Protein AF-A0A959A8B0-F1 (afdb_monomer_lite)

pLDDT: mean 83.14, std 18.03, range [29.62, 98.25]

Foldseek 3Di:
DQDLLVLLVCLQPVVCQPVSCVSLVVVVVNVVSNVVLVVQVVVCVVVVHVSSCVSNVVSNVVSVCSVPDDPVRVCVRRVVVVVVVVVVVVCVVPDPPDPPPPDPPPLPPLVLQVVLVVCVVVVVLVSSLVSLVSVCVSPVLALVSLQSNLLSCLQVVNQPSNLVSQLSSVVSPNPPVVCCVDPPSCPSNVVDPCVVVCVVVVSHDDPDPDPDDDPPDPDDDDDDDDDCDLVNVLVVLVVCVVVVVAPPVRSVVSNVVSVVD

Radius of gyration: 34.0 Å; chains: 1; bounding box: 72×37×103 Å

Structure (mmCIF, N/CA/C/O backbone):
data_AF-A0A959A8B0-F1
#
_entry.id   AF-A0A959A8B0-F1
#
loop_
_atom_site.group_PDB
_atom_site.id
_atom_site.type_symbol
_atom_site.label_atom_id
_atom_site.label_alt_id
_atom_site.label_comp_id
_atom_site.label_asym_id
_atom_site.label_entity_id
_atom_site.label_seq_id
_atom_site.pdbx_PDB_ins_code
_atom_site.Cartn_x
_atom_site.Cartn_y
_atom_site.Cartn_z
_at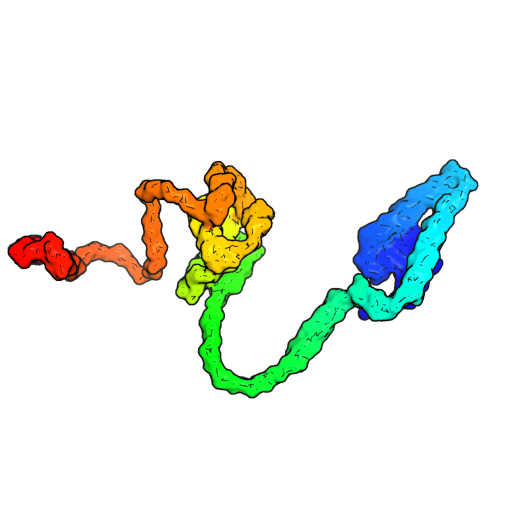om_site.occupancy
_atom_site.B_iso_or_equiv
_atom_site.auth_seq_id
_atom_site.auth_comp_id
_atom_site.auth_asym_id
_atom_site.auth_atom_id
_atom_site.pdbx_PDB_model_num
ATOM 1 N N . MET A 1 1 ? -8.875 -0.256 -25.350 1.00 83.19 1 MET A N 1
ATOM 2 C CA . MET A 1 1 ? -8.082 -1.484 -25.103 1.00 83.19 1 MET A CA 1
ATOM 3 C C . MET A 1 1 ? -6.944 -1.555 -26.104 1.00 83.19 1 MET A C 1
ATOM 5 O O . MET A 1 1 ? -7.101 -1.058 -27.215 1.00 83.19 1 MET A O 1
ATOM 9 N N . ARG A 1 2 ? -5.803 -2.127 -25.717 1.00 86.06 2 ARG A N 1
ATOM 10 C CA . ARG A 1 2 ? -4.658 -2.336 -26.616 1.00 86.06 2 ARG A CA 1
ATOM 11 C C . ARG A 1 2 ? -4.966 -3.480 -27.580 1.00 86.06 2 ARG A C 1
ATOM 13 O O . ARG A 1 2 ? -5.676 -4.402 -27.191 1.00 86.06 2 ARG A O 1
ATOM 20 N N . LYS A 1 3 ? -4.437 -3.438 -28.804 1.00 93.12 3 LYS A N 1
ATOM 21 C CA . LYS A 1 3 ? -4.645 -4.475 -29.829 1.00 93.12 3 LYS A CA 1
ATOM 22 C C . LYS A 1 3 ? -3.341 -5.211 -30.123 1.00 93.12 3 LYS A C 1
ATOM 24 O O . LYS A 1 3 ? -2.324 -4.565 -30.380 1.00 93.12 3 LYS A O 1
ATOM 29 N N . LYS A 1 4 ? -3.388 -6.547 -30.170 1.00 92.12 4 LYS A N 1
ATOM 30 C CA . LYS A 1 4 ? -2.206 -7.379 -30.449 1.00 92.12 4 LYS A CA 1
ATOM 31 C C . LYS A 1 4 ? -1.593 -7.113 -31.824 1.00 92.12 4 LYS A C 1
ATOM 33 O O . LYS A 1 4 ? -0.379 -7.023 -31.933 1.00 92.12 4 LYS A O 1
ATOM 38 N N . SER A 1 5 ? -2.420 -6.864 -32.842 1.00 92.62 5 SER A N 1
ATOM 39 C CA . SER A 1 5 ? -1.945 -6.577 -34.203 1.00 92.62 5 SER A CA 1
ATOM 40 C C . SER A 1 5 ? -1.137 -5.279 -34.279 1.00 92.62 5 SER A C 1
ATOM 42 O O . SER A 1 5 ? -0.135 -5.225 -34.980 1.00 92.62 5 SER A O 1
ATOM 44 N N . ILE A 1 6 ? -1.533 -4.251 -33.516 1.00 94.62 6 ILE A N 1
ATOM 45 C CA . ILE A 1 6 ? -0.803 -2.975 -33.444 1.00 94.62 6 ILE A CA 1
ATOM 46 C C . ILE A 1 6 ? 0.517 -3.169 -32.688 1.00 94.62 6 ILE A C 1
ATOM 48 O O . ILE A 1 6 ? 1.552 -2.669 -33.118 1.00 94.62 6 ILE A O 1
ATOM 52 N N . ALA A 1 7 ? 0.500 -3.939 -31.595 1.00 94.50 7 ALA A N 1
ATOM 53 C CA . ALA A 1 7 ? 1.713 -4.269 -30.851 1.00 94.50 7 ALA A CA 1
ATOM 54 C C . ALA A 1 7 ? 2.719 -5.065 -31.704 1.00 94.50 7 ALA A C 1
ATOM 56 O O . ALA A 1 7 ? 3.902 -4.734 -31.705 1.00 94.50 7 ALA A O 1
ATOM 57 N N . GLY A 1 8 ? 2.250 -6.072 -32.449 1.00 94.62 8 GLY A N 1
ATOM 58 C CA . GLY A 1 8 ? 3.073 -6.877 -33.358 1.00 94.62 8 GLY A CA 1
ATOM 59 C C . GLY A 1 8 ? 3.623 -6.064 -34.530 1.00 94.62 8 GLY A C 1
ATOM 60 O O . GLY A 1 8 ? 4.802 -6.175 -34.847 1.00 94.62 8 GLY A O 1
ATOM 61 N N . PHE A 1 9 ? 2.817 -5.171 -35.115 1.00 96.38 9 PHE A N 1
ATOM 62 C CA . PHE A 1 9 ? 3.284 -4.240 -36.147 1.00 96.38 9 PHE A CA 1
ATOM 63 C C . PHE A 1 9 ? 4.391 -3.315 -35.624 1.00 96.38 9 PHE A C 1
ATOM 65 O O . PHE A 1 9 ? 5.425 -3.163 -36.273 1.00 96.38 9 PHE A O 1
ATOM 72 N N . PHE A 1 10 ? 4.223 -2.744 -34.426 1.00 96.31 10 PHE A N 1
ATOM 73 C CA . PHE A 1 10 ? 5.275 -1.934 -33.812 1.00 96.31 10 PHE A CA 1
ATOM 74 C C . PHE A 1 10 ? 6.534 -2.736 -33.498 1.00 96.31 10 PHE A C 1
ATOM 76 O O . PHE A 1 10 ? 7.620 -2.196 -33.667 1.00 96.31 10 PHE A O 1
ATOM 83 N N . ALA A 1 11 ? 6.412 -4.000 -33.090 1.00 95.88 11 ALA A N 1
ATOM 84 C CA . ALA A 1 11 ? 7.567 -4.862 -32.860 1.00 95.88 11 ALA A CA 1
ATOM 85 C C . ALA A 1 11 ? 8.312 -5.163 -34.174 1.00 95.88 11 ALA A C 1
ATOM 87 O O . ALA A 1 11 ? 9.536 -5.144 -34.209 1.00 95.88 11 ALA A O 1
ATOM 88 N N . LEU A 1 12 ? 7.589 -5.352 -35.279 1.00 94.81 12 LEU A N 1
ATOM 89 C CA . LEU A 1 12 ? 8.190 -5.650 -36.580 1.00 94.81 12 LEU A CA 1
ATOM 90 C C . LEU A 1 12 ? 8.883 -4.428 -37.200 1.00 94.81 12 LEU A C 1
ATOM 92 O O . LEU A 1 12 ? 10.002 -4.540 -37.689 1.00 94.81 12 LEU A O 1
ATOM 96 N N . VAL A 1 13 ? 8.232 -3.262 -37.179 1.00 95.12 13 VAL A N 1
ATOM 97 C CA . VAL A 1 13 ? 8.711 -2.067 -37.899 1.00 95.12 13 VAL A CA 1
ATOM 98 C C . VAL A 1 13 ? 9.618 -1.193 -37.032 1.00 95.12 13 VAL A C 1
ATOM 100 O O . VAL A 1 13 ? 10.584 -0.618 -37.520 1.00 95.12 13 VAL A O 1
ATOM 103 N N . MET A 1 14 ? 9.316 -1.088 -35.737 1.00 94.25 14 MET A N 1
ATOM 104 C CA . MET A 1 14 ? 9.976 -0.171 -34.797 1.00 94.25 14 MET A CA 1
ATOM 105 C C . MET A 1 14 ? 10.509 -0.890 -33.550 1.00 94.25 14 MET A C 1
ATOM 107 O O . MET A 1 14 ? 10.881 -0.246 -32.565 1.00 94.25 14 MET A O 1
ATOM 111 N N . GLY A 1 15 ? 10.545 -2.225 -33.555 1.00 90.31 15 GLY A N 1
ATOM 112 C CA . GLY A 1 15 ? 10.889 -2.993 -32.363 1.00 90.31 15 GLY A CA 1
ATOM 113 C C . GLY A 1 15 ? 12.367 -2.943 -32.016 1.00 90.31 15 GLY A C 1
ATOM 114 O O . GLY A 1 15 ? 12.693 -3.123 -30.845 1.00 90.31 15 GLY A O 1
ATOM 115 N N . VAL A 1 16 ? 13.240 -2.579 -32.968 1.00 93.56 16 VAL A N 1
ATOM 116 C CA . VAL A 1 16 ? 14.649 -2.286 -32.664 1.00 93.56 16 VAL A CA 1
ATOM 117 C C . VAL A 1 16 ? 14.749 -1.174 -31.616 1.00 93.56 16 VAL A C 1
ATOM 119 O O . VAL A 1 16 ? 15.588 -1.239 -30.740 1.00 93.56 16 VAL A O 1
ATOM 122 N N . PHE A 1 17 ? 13.827 -0.208 -31.611 1.00 93.56 17 PHE A N 1
ATOM 123 C CA . PHE A 1 17 ? 13.784 0.861 -30.608 1.00 93.56 17 PHE A CA 1
ATOM 124 C C . PHE A 1 17 ? 12.929 0.513 -29.377 1.00 93.56 17 PHE A C 1
ATOM 126 O O . PHE A 1 17 ? 12.834 1.309 -28.444 1.00 93.56 17 PHE A O 1
ATOM 133 N N . GLY A 1 18 ? 12.272 -0.652 -29.360 1.00 92.56 18 GLY A N 1
ATOM 134 C CA . GLY A 1 18 ? 11.410 -1.089 -28.259 1.00 92.56 18 GLY A CA 1
ATOM 135 C C . GLY A 1 18 ? 10.037 -0.406 -28.188 1.00 92.56 18 GLY A C 1
ATOM 136 O O . GLY A 1 18 ? 9.398 -0.436 -27.132 1.00 92.56 18 GLY A O 1
ATOM 137 N N . LEU A 1 19 ? 9.550 0.211 -29.276 1.00 93.94 19 LEU A N 1
ATOM 138 C CA . LEU A 1 19 ? 8.282 0.967 -29.287 1.00 93.94 19 LEU A CA 1
ATOM 139 C C . LEU A 1 19 ? 7.055 0.120 -28.905 1.00 93.94 19 LEU A C 1
ATOM 141 O O . LEU A 1 19 ? 6.130 0.615 -28.252 1.00 93.94 19 LEU A O 1
ATOM 145 N N . HIS A 1 20 ? 7.050 -1.172 -29.240 1.00 94.44 20 HIS A N 1
ATOM 146 C CA . HIS A 1 20 ? 5.982 -2.103 -28.859 1.00 94.44 20 HIS A CA 1
ATOM 147 C C . HIS A 1 20 ? 5.841 -2.235 -27.341 1.00 94.44 20 HIS A C 1
ATOM 149 O O . HIS A 1 20 ? 4.723 -2.333 -26.835 1.00 94.44 20 HIS A O 1
ATOM 155 N N . HIS A 1 21 ? 6.934 -2.162 -26.579 1.00 94.50 21 HIS A N 1
ATOM 156 C CA . HIS A 1 21 ? 6.867 -2.202 -25.119 1.00 94.50 21 HIS A CA 1
ATOM 157 C C . HIS A 1 21 ? 6.231 -0.947 -24.519 1.00 94.50 21 HIS A C 1
ATOM 159 O O . HIS A 1 21 ? 5.503 -1.058 -23.529 1.00 94.50 21 HIS A O 1
ATOM 165 N N . PHE A 1 22 ? 6.427 0.225 -25.127 1.00 93.69 22 PHE A N 1
ATOM 166 C CA . PHE A 1 22 ? 5.738 1.449 -24.712 1.00 93.69 22 PHE A CA 1
ATOM 167 C C . PHE A 1 22 ? 4.238 1.378 -25.003 1.00 93.69 22 PHE A C 1
ATOM 169 O O . PHE A 1 22 ? 3.434 1.696 -24.125 1.00 93.69 22 PHE A O 1
ATOM 176 N N . TYR A 1 23 ? 3.849 0.862 -26.174 1.00 93.44 23 TYR A N 1
ATOM 177 C CA . TYR A 1 23 ? 2.440 0.618 -26.506 1.00 93.44 23 TYR A CA 1
ATOM 178 C C . TYR A 1 23 ? 1.763 -0.335 -25.501 1.00 93.44 23 TYR A C 1
ATOM 180 O O . TYR A 1 23 ? 0.638 -0.099 -25.048 1.00 93.44 23 TYR A O 1
ATOM 188 N N . LEU A 1 24 ? 2.486 -1.375 -25.075 1.00 91.81 24 LEU A N 1
ATOM 189 C CA . LEU A 1 24 ? 2.052 -2.338 -24.057 1.00 91.81 24 LEU A CA 1
ATOM 190 C C . LEU A 1 24 ? 2.144 -1.802 -22.612 1.00 91.81 24 LEU A C 1
ATO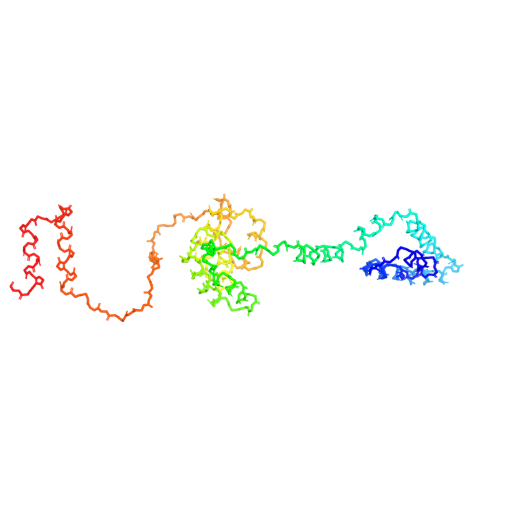M 192 O O . LEU A 1 24 ? 1.844 -2.537 -21.676 1.00 91.81 24 LEU A O 1
ATOM 196 N N . ASN A 1 25 ? 2.519 -0.529 -22.421 1.00 88.81 25 ASN A N 1
ATOM 197 C CA . ASN A 1 25 ? 2.724 0.144 -21.129 1.00 88.81 25 ASN A CA 1
ATOM 198 C C . ASN A 1 25 ? 3.794 -0.502 -20.228 1.00 88.81 25 ASN A C 1
ATOM 200 O O . ASN A 1 25 ? 3.859 -0.248 -19.026 1.00 88.81 25 ASN A O 1
ATOM 204 N N . ASN A 1 26 ? 4.702 -1.269 -20.824 1.00 89.69 26 ASN A N 1
ATOM 205 C CA . ASN A 1 26 ? 5.872 -1.839 -20.169 1.00 89.69 26 ASN A CA 1
ATOM 206 C C . ASN A 1 26 ? 7.065 -0.882 -20.291 1.00 89.69 26 ASN A C 1
ATOM 208 O O . ASN A 1 26 ? 8.090 -1.217 -20.884 1.00 89.69 26 ASN A O 1
ATOM 212 N N . ARG A 1 27 ? 6.939 0.322 -19.713 1.00 90.81 27 ARG A N 1
ATOM 213 C CA . ARG A 1 27 ? 7.917 1.421 -19.872 1.00 90.81 27 ARG A CA 1
ATOM 214 C C . ARG A 1 27 ? 9.344 1.016 -19.499 1.00 90.81 27 ARG A C 1
ATOM 216 O O . ARG A 1 27 ? 10.272 1.351 -20.220 1.00 90.81 27 ARG A O 1
ATOM 223 N N . LYS A 1 28 ? 9.515 0.232 -18.428 1.00 93.44 28 LYS A N 1
ATOM 224 C CA . LYS A 1 28 ? 10.833 -0.265 -17.990 1.00 93.44 28 LYS A CA 1
ATOM 225 C C . LYS A 1 28 ? 11.525 -1.103 -19.074 1.00 93.44 28 LYS A C 1
ATOM 227 O O . LYS A 1 28 ? 12.701 -0.896 -19.343 1.00 93.44 28 LYS A O 1
ATOM 232 N N . ARG A 1 29 ? 10.786 -2.011 -19.726 1.00 91.94 29 ARG A N 1
ATOM 233 C CA . ARG A 1 29 ? 11.321 -2.838 -20.823 1.00 91.94 29 ARG A CA 1
ATOM 234 C C . ARG A 1 29 ? 11.579 -2.015 -22.081 1.00 91.94 29 ARG A C 1
ATOM 236 O O . ARG A 1 29 ? 12.588 -2.237 -22.732 1.00 91.94 29 ARG A O 1
ATOM 243 N N . GLY A 1 30 ? 10.712 -1.048 -22.381 1.00 93.88 30 GLY A N 1
ATOM 244 C CA . GLY A 1 30 ? 10.919 -0.116 -23.493 1.00 93.88 30 GLY A CA 1
ATOM 245 C C . GLY A 1 30 ? 12.203 0.703 -23.339 1.00 93.88 30 GLY A C 1
ATOM 246 O O . GLY A 1 30 ? 13.010 0.747 -24.260 1.00 93.88 30 GLY A O 1
ATOM 247 N N . ILE A 1 31 ? 12.439 1.275 -22.152 1.00 96.25 31 ILE A N 1
ATOM 248 C CA . ILE A 1 31 ? 13.676 2.013 -21.842 1.00 96.25 31 ILE A CA 1
ATOM 249 C C . ILE A 1 31 ? 14.899 1.096 -21.951 1.00 96.25 31 ILE A C 1
ATOM 251 O O . ILE A 1 31 ? 15.902 1.496 -22.533 1.00 96.25 31 ILE A O 1
ATOM 255 N N . LEU A 1 32 ? 14.811 -0.138 -21.441 1.00 95.94 32 LEU A N 1
ATOM 256 C CA . LEU A 1 32 ? 15.902 -1.111 -21.534 1.00 95.94 32 LEU A CA 1
ATOM 257 C C . LEU A 1 32 ? 16.244 -1.460 -22.991 1.00 95.94 32 LEU A C 1
ATOM 259 O O . LEU A 1 32 ? 17.417 -1.433 -23.350 1.00 95.94 32 LEU A O 1
ATOM 263 N N . TYR A 1 33 ? 15.241 -1.737 -23.832 1.00 94.88 33 TYR A N 1
ATOM 264 C CA . TYR A 1 33 ? 15.440 -1.988 -25.267 1.00 94.88 33 TYR A CA 1
ATOM 265 C C . TYR A 1 33 ? 16.102 -0.799 -25.960 1.00 94.88 33 TYR A C 1
ATOM 267 O O . TYR A 1 33 ? 17.049 -0.975 -26.726 1.00 94.88 33 TYR A O 1
ATOM 275 N N . PHE A 1 34 ? 15.622 0.412 -25.677 1.00 96.38 34 PHE A N 1
ATOM 276 C CA . PHE A 1 34 ? 16.165 1.625 -26.270 1.00 96.38 34 PHE A CA 1
ATOM 277 C C . PHE A 1 34 ? 17.628 1.849 -25.860 1.00 96.38 34 PHE A C 1
ATOM 279 O O . PHE A 1 34 ? 18.485 2.044 -26.718 1.00 96.38 34 PHE A O 1
ATOM 286 N N . ALA A 1 35 ? 17.937 1.739 -24.565 1.00 97.19 35 ALA A N 1
ATOM 287 C CA . ALA A 1 35 ? 19.296 1.886 -24.050 1.00 97.19 35 ALA A CA 1
ATOM 288 C C . ALA A 1 35 ? 20.250 0.821 -24.616 1.00 97.19 35 ALA A C 1
ATOM 290 O O . ALA A 1 35 ? 21.356 1.153 -25.043 1.00 97.19 35 ALA A O 1
ATOM 291 N N . ALA A 1 36 ? 19.810 -0.441 -24.680 1.00 96.31 36 ALA A N 1
ATOM 292 C CA . ALA A 1 36 ? 20.580 -1.529 -25.278 1.00 96.31 36 ALA A CA 1
ATOM 293 C C . ALA A 1 36 ? 20.865 -1.272 -26.764 1.00 96.31 36 ALA A C 1
ATOM 295 O O . ALA A 1 36 ? 21.977 -1.497 -27.232 1.00 96.31 36 ALA A O 1
ATOM 296 N N . THR A 1 37 ? 19.887 -0.739 -27.493 1.00 96.31 37 THR A N 1
ATOM 297 C CA . THR A 1 37 ? 20.039 -0.416 -28.915 1.00 96.31 37 THR A CA 1
ATOM 298 C C . THR A 1 37 ? 21.027 0.716 -29.134 1.00 96.31 37 THR A C 1
ATOM 300 O O . THR A 1 37 ? 21.892 0.589 -29.993 1.00 96.31 37 THR A O 1
ATOM 303 N N . VAL A 1 38 ? 20.974 1.782 -28.329 1.00 97.19 38 VAL A N 1
ATOM 304 C CA . VAL A 1 38 ? 21.965 2.871 -28.386 1.00 97.19 38 VAL A CA 1
ATOM 305 C C . VAL A 1 38 ? 23.371 2.352 -28.074 1.00 97.19 38 VAL A C 1
ATOM 307 O O . VAL A 1 38 ? 24.312 2.653 -28.806 1.00 97.19 38 VAL A O 1
ATOM 310 N N . LEU A 1 39 ? 23.520 1.529 -27.032 1.00 97.06 39 LEU A N 1
ATOM 311 C CA . LEU A 1 39 ? 24.808 0.940 -26.661 1.00 97.06 39 LEU A CA 1
ATOM 312 C C . LEU A 1 39 ? 25.380 0.068 -27.787 1.00 97.06 39 LEU A C 1
ATOM 314 O O . LEU A 1 39 ? 26.531 0.241 -28.186 1.00 97.06 39 LEU A O 1
ATOM 318 N N . LEU A 1 40 ? 24.576 -0.855 -28.318 1.00 96.00 40 LEU A N 1
ATOM 319 C CA . LEU A 1 40 ? 25.003 -1.745 -29.396 1.00 96.00 40 LEU A CA 1
ATOM 320 C C . LEU A 1 40 ? 25.252 -0.988 -30.699 1.00 96.00 40 LEU A C 1
ATOM 322 O O . LEU A 1 40 ? 26.144 -1.375 -31.443 1.00 96.00 40 LEU A O 1
ATOM 326 N N . PHE A 1 41 ? 24.531 0.104 -30.955 1.00 96.12 41 PHE A N 1
ATOM 327 C CA . PHE A 1 41 ? 24.779 0.975 -32.099 1.00 96.12 41 PHE A CA 1
ATOM 328 C C . PHE A 1 41 ? 26.155 1.653 -32.012 1.00 96.12 41 PHE A C 1
ATOM 330 O O . PHE A 1 41 ? 26.912 1.622 -32.980 1.00 96.12 41 PHE A O 1
ATOM 337 N N . ILE A 1 42 ? 26.528 2.175 -30.837 1.00 96.56 42 ILE A N 1
ATOM 338 C CA . ILE A 1 42 ? 27.866 2.744 -30.596 1.00 96.56 42 ILE A CA 1
ATOM 339 C C . ILE A 1 42 ? 28.953 1.681 -30.807 1.00 96.56 42 ILE A C 1
ATOM 341 O O . ILE A 1 42 ? 29.959 1.936 -31.467 1.00 96.56 42 ILE A O 1
ATOM 345 N N . ILE A 1 43 ? 28.759 0.471 -30.275 1.00 96.06 43 ILE A N 1
ATOM 346 C CA . ILE A 1 43 ? 29.708 -0.638 -30.462 1.00 96.06 43 ILE A CA 1
ATOM 347 C C . ILE A 1 43 ? 29.789 -1.041 -31.940 1.00 96.06 43 ILE A C 1
ATOM 349 O O . ILE A 1 43 ? 30.884 -1.294 -32.437 1.00 96.06 43 ILE A O 1
ATOM 353 N N . SER A 1 44 ? 28.655 -1.059 -32.644 1.00 95.81 44 SER A N 1
ATOM 354 C CA . SER A 1 44 ? 28.573 -1.373 -34.070 1.00 95.81 44 SER A CA 1
ATOM 355 C C . SER A 1 44 ? 29.459 -0.464 -34.917 1.00 95.81 44 SER A C 1
ATOM 357 O O . SER A 1 44 ? 30.186 -0.964 -35.771 1.00 95.81 44 SER A O 1
ATOM 359 N N . ILE A 1 45 ? 29.429 0.846 -34.646 1.00 95.62 45 ILE A N 1
ATOM 360 C CA . ILE A 1 45 ? 30.268 1.836 -35.335 1.00 95.62 45 ILE A CA 1
ATOM 361 C C . ILE A 1 45 ? 31.744 1.621 -34.988 1.00 95.62 45 ILE A C 1
ATOM 363 O O . ILE A 1 45 ? 32.581 1.562 -35.874 1.00 95.62 45 ILE A O 1
ATOM 367 N N . ASN A 1 46 ? 32.073 1.447 -33.705 1.00 96.06 46 ASN A N 1
ATOM 368 C CA . ASN A 1 46 ? 33.467 1.299 -33.266 1.00 96.06 46 ASN A CA 1
ATOM 369 C C . ASN A 1 46 ? 34.151 0.009 -33.749 1.00 96.06 46 ASN A C 1
ATOM 371 O O . ASN A 1 46 ? 35.376 -0.093 -33.702 1.00 96.06 46 ASN A O 1
ATOM 375 N N . LYS A 1 47 ? 33.374 -1.016 -34.107 1.00 95.19 47 LYS A N 1
ATOM 376 C CA . LYS A 1 47 ? 33.873 -2.334 -34.522 1.00 95.19 47 LYS A CA 1
ATOM 377 C C . LYS A 1 47 ? 33.681 -2.606 -36.013 1.00 95.19 47 LYS A C 1
ATOM 379 O O . LYS A 1 47 ? 33.976 -3.723 -36.427 1.00 95.19 47 LYS A O 1
ATOM 384 N N . ASP A 1 48 ? 33.145 -1.646 -36.771 1.00 94.12 48 ASP A N 1
ATOM 385 C CA . ASP A 1 48 ? 32.751 -1.813 -38.177 1.00 94.12 48 ASP A CA 1
ATOM 386 C C . ASP A 1 48 ? 31.942 -3.104 -38.419 1.00 94.12 48 ASP A C 1
ATOM 388 O O . ASP A 1 48 ? 32.099 -3.805 -39.418 1.00 94.12 48 ASP A O 1
ATOM 392 N N . ALA A 1 49 ? 31.072 -3.449 -37.463 1.00 94.31 49 ALA A N 1
ATOM 393 C CA . ALA A 1 49 ? 30.314 -4.696 -37.456 1.00 94.31 49 ALA A CA 1
ATOM 394 C C . ALA A 1 49 ? 28.837 -4.428 -37.134 1.00 94.31 49 ALA A C 1
ATOM 396 O O . ALA A 1 49 ? 28.542 -3.689 -36.193 1.00 94.31 49 ALA A O 1
ATOM 397 N N . PRO A 1 50 ? 27.865 -5.048 -37.826 1.00 93.56 50 PRO A N 1
ATOM 398 C CA . PRO A 1 50 ? 26.439 -4.746 -37.665 1.00 93.56 50 PRO A CA 1
ATOM 399 C C . PRO A 1 50 ? 25.797 -5.472 -36.462 1.00 93.56 50 PRO A C 1
ATOM 401 O O . PRO A 1 50 ? 24.738 -6.084 -36.568 1.00 93.56 50 PRO A O 1
ATOM 404 N N . ILE A 1 51 ? 26.430 -5.405 -35.291 1.00 94.00 51 ILE A N 1
ATOM 405 C CA . ILE A 1 51 ? 25.995 -6.037 -34.034 1.00 94.00 51 ILE A CA 1
ATOM 406 C C . ILE A 1 51 ? 24.583 -5.587 -33.613 1.00 94.00 51 ILE A C 1
ATOM 408 O O . ILE A 1 51 ? 23.825 -6.381 -33.053 1.00 94.00 51 ILE A O 1
ATOM 412 N N . VAL A 1 52 ? 24.176 -4.353 -33.936 1.00 93.75 52 VAL A N 1
ATOM 413 C CA . VAL A 1 52 ? 22.817 -3.849 -33.653 1.00 93.75 52 VAL A CA 1
ATOM 414 C C . VAL A 1 52 ? 21.701 -4.697 -34.293 1.00 93.75 52 VAL A C 1
ATOM 416 O O . VAL A 1 52 ? 20.577 -4.707 -33.791 1.00 93.75 52 VAL A O 1
ATOM 419 N N . LEU A 1 53 ? 21.998 -5.481 -35.341 1.00 94.12 53 LEU A N 1
ATOM 420 C CA . LEU A 1 53 ? 21.034 -6.395 -35.970 1.00 94.12 53 LEU A CA 1
ATOM 421 C C . LEU A 1 53 ? 20.492 -7.460 -35.009 1.00 94.12 53 LEU A C 1
ATOM 423 O O . LEU A 1 53 ? 19.369 -7.928 -35.196 1.00 94.12 53 LEU A O 1
ATOM 427 N N . ILE A 1 54 ? 21.234 -7.796 -33.949 1.00 94.75 54 ILE A N 1
ATOM 428 C CA . ILE A 1 54 ? 20.770 -8.715 -32.902 1.00 94.75 54 ILE A CA 1
ATOM 429 C C . ILE A 1 54 ? 19.479 -8.188 -32.258 1.00 94.75 54 ILE A C 1
ATOM 431 O O . ILE A 1 54 ? 18.547 -8.960 -32.042 1.00 94.75 54 ILE A O 1
ATOM 435 N N . MET A 1 55 ? 19.365 -6.875 -32.030 1.00 95.44 55 MET A N 1
ATOM 436 C CA . MET A 1 55 ? 18.130 -6.278 -31.504 1.00 95.44 55 MET A CA 1
ATOM 437 C C . MET A 1 55 ? 16.967 -6.396 -32.489 1.00 95.44 55 MET A C 1
ATOM 439 O O . MET A 1 55 ? 15.830 -6.602 -32.070 1.00 95.44 55 MET A O 1
ATOM 443 N N . GLY A 1 56 ? 17.245 -6.322 -33.794 1.00 93.06 56 GLY A N 1
ATOM 444 C CA . GLY A 1 56 ? 16.252 -6.572 -34.837 1.00 93.06 56 GLY A CA 1
ATOM 445 C C . GLY A 1 56 ? 15.710 -8.001 -34.777 1.00 93.06 56 GLY A C 1
ATOM 446 O O . GLY A 1 56 ? 14.499 -8.192 -34.830 1.00 93.06 56 GLY A O 1
ATOM 447 N N . LEU A 1 57 ? 16.582 -8.995 -34.579 1.00 95.25 57 LEU A N 1
ATOM 448 C CA . LEU A 1 57 ? 16.179 -10.399 -34.421 1.00 95.25 57 LEU A CA 1
ATOM 449 C C . LEU A 1 57 ? 15.349 -10.634 -33.153 1.00 95.25 57 LEU A C 1
ATOM 451 O O . LEU A 1 57 ? 14.354 -11.351 -33.180 1.00 95.25 57 LEU A O 1
ATOM 455 N N . VAL A 1 58 ? 15.718 -10.009 -32.035 1.00 96.31 58 VAL A N 1
ATOM 456 C CA . VAL A 1 58 ? 14.920 -10.098 -30.803 1.00 96.31 58 VAL A CA 1
ATOM 457 C C . VAL A 1 58 ? 13.536 -9.466 -31.008 1.00 96.31 58 VAL A C 1
ATOM 459 O O . VAL A 1 58 ? 12.521 -10.033 -30.606 1.00 96.31 58 VAL A O 1
ATOM 462 N N . ALA A 1 59 ? 13.471 -8.322 -31.691 1.00 95.25 59 ALA A N 1
ATOM 463 C CA . ALA A 1 59 ? 12.220 -7.639 -31.994 1.00 95.25 59 ALA A CA 1
ATOM 464 C C . ALA A 1 59 ? 11.300 -8.435 -32.938 1.00 95.25 59 ALA A C 1
ATOM 466 O O . ALA A 1 59 ? 10.080 -8.433 -32.754 1.00 95.25 59 ALA A O 1
ATOM 467 N N . THR A 1 60 ? 11.852 -9.154 -33.921 1.00 95.50 60 THR A N 1
ATOM 468 C CA . THR A 1 60 ? 11.053 -10.026 -34.796 1.00 95.50 60 THR A CA 1
ATOM 469 C C . THR A 1 60 ? 10.519 -11.246 -34.052 1.00 95.50 60 THR A C 1
ATOM 471 O O . THR A 1 60 ? 9.373 -11.634 -34.286 1.00 95.50 60 THR A O 1
ATOM 474 N N . ILE A 1 61 ? 11.281 -11.805 -33.105 1.00 96.56 61 ILE A N 1
ATOM 475 C CA . ILE A 1 61 ? 10.793 -12.859 -32.203 1.00 96.56 61 ILE A CA 1
ATOM 476 C C . ILE A 1 61 ? 9.627 -12.332 -31.359 1.00 96.56 61 ILE A C 1
ATOM 478 O O . ILE A 1 61 ? 8.580 -12.977 -31.294 1.00 96.56 61 ILE A O 1
ATOM 482 N N . ASP A 1 62 ? 9.753 -11.139 -30.773 1.00 94.38 62 ASP A N 1
ATOM 483 C CA . ASP A 1 62 ? 8.657 -10.506 -30.031 1.00 94.38 62 ASP A CA 1
ATOM 484 C C . ASP A 1 62 ? 7.416 -10.299 -30.911 1.00 94.38 62 ASP A C 1
ATOM 486 O O . ASP A 1 62 ? 6.293 -10.562 -30.474 1.00 94.38 62 ASP A O 1
ATOM 490 N N . ALA A 1 63 ? 7.600 -9.857 -32.160 1.00 96.50 63 ALA A N 1
ATOM 491 C CA . ALA A 1 63 ? 6.509 -9.705 -33.118 1.00 96.50 63 ALA A CA 1
ATOM 492 C C . ALA A 1 63 ? 5.822 -11.049 -33.399 1.00 96.50 63 ALA A C 1
ATOM 494 O O . ALA A 1 63 ? 4.594 -11.127 -33.362 1.00 96.50 63 ALA A O 1
ATOM 495 N N . MET A 1 64 ? 6.599 -12.116 -33.613 1.00 96.56 64 MET A N 1
ATOM 496 C CA . MET A 1 64 ? 6.083 -13.468 -33.832 1.00 96.56 64 MET A CA 1
ATOM 497 C C . MET A 1 64 ? 5.292 -13.965 -32.621 1.00 96.56 64 MET A C 1
ATOM 499 O O . MET A 1 64 ? 4.180 -14.461 -32.781 1.00 96.56 64 MET A O 1
ATOM 503 N N . VAL A 1 65 ? 5.812 -13.772 -31.406 1.00 95.75 65 VAL A N 1
ATOM 504 C CA . VAL A 1 65 ? 5.098 -14.109 -30.168 1.00 95.75 65 VAL A CA 1
ATOM 505 C C . VAL A 1 65 ? 3.786 -13.329 -30.074 1.00 95.75 65 VAL A C 1
ATOM 507 O O . VAL A 1 65 ? 2.756 -13.913 -29.755 1.00 95.75 65 VAL A O 1
ATOM 510 N N . LEU A 1 66 ? 3.783 -12.031 -30.386 1.00 94.94 66 LEU A N 1
ATOM 511 C CA . LEU A 1 66 ? 2.580 -11.193 -30.324 1.00 94.94 66 LEU A CA 1
ATOM 512 C C . LEU A 1 66 ? 1.525 -11.563 -31.377 1.00 94.94 66 LEU A C 1
ATOM 514 O O . LEU A 1 66 ? 0.330 -11.493 -31.080 1.00 94.94 66 LEU A O 1
ATOM 518 N N . PHE A 1 67 ? 1.939 -11.955 -32.584 1.00 96.31 67 PHE A N 1
ATOM 519 C CA . PHE A 1 67 ? 1.018 -12.420 -33.624 1.00 96.31 67 PHE A CA 1
ATOM 520 C C . PHE A 1 67 ? 0.455 -13.810 -33.316 1.00 96.31 67 PHE A C 1
ATOM 522 O O . PHE A 1 67 ? -0.747 -14.023 -33.489 1.00 96.31 67 PHE A O 1
ATOM 529 N N . SER A 1 68 ? 1.292 -14.715 -32.806 1.00 96.19 68 SER A N 1
ATOM 530 C CA . SER A 1 68 ? 0.906 -16.085 -32.449 1.00 96.19 68 SER A CA 1
ATOM 531 C C . SER A 1 68 ? 0.119 -16.174 -31.139 1.00 96.19 68 SER A C 1
ATOM 533 O O . SER A 1 68 ? -0.569 -17.162 -30.904 1.00 96.19 68 SER A O 1
ATOM 535 N N . MET A 1 69 ? 0.181 -15.148 -30.286 1.00 93.62 69 MET A N 1
ATOM 536 C CA . MET A 1 69 ? -0.539 -15.118 -29.015 1.00 93.62 69 MET A CA 1
ATOM 537 C C . MET A 1 69 ? -2.066 -15.117 -29.232 1.00 93.62 69 MET A C 1
ATOM 539 O O . MET A 1 69 ? -2.593 -14.260 -29.965 1.00 93.62 69 MET A O 1
ATOM 543 N N . PRO A 1 70 ? -2.816 -16.012 -28.561 1.00 95.75 70 PRO A N 1
ATOM 544 C CA . PRO A 1 70 ? -4.271 -15.955 -28.521 1.00 95.75 70 PRO A CA 1
ATOM 545 C C . PRO A 1 70 ? -4.765 -14.597 -28.015 1.00 95.75 70 PRO A C 1
ATOM 547 O O . PRO A 1 70 ? -4.177 -13.978 -27.129 1.00 95.75 70 PRO A O 1
ATOM 550 N N . THR A 1 71 ? -5.865 -14.104 -28.586 1.00 90.44 71 THR A N 1
ATOM 551 C CA . THR A 1 71 ? -6.390 -12.771 -28.235 1.00 90.44 71 THR A CA 1
ATOM 552 C C . THR A 1 71 ? -6.792 -12.696 -26.762 1.00 90.44 71 THR A C 1
ATOM 554 O O . THR A 1 71 ? -6.526 -11.695 -26.102 1.00 90.44 71 THR A O 1
ATOM 557 N N . GLU A 1 72 ? -7.349 -13.781 -26.221 1.00 88.38 72 GLU A N 1
ATOM 558 C CA . GLU A 1 72 ? -7.733 -13.860 -24.813 1.00 88.38 72 GLU A CA 1
ATOM 559 C C . GLU A 1 72 ? -6.533 -13.723 -23.875 1.00 88.38 72 GLU A C 1
ATOM 561 O O . GLU A 1 72 ? -6.596 -12.942 -22.921 1.00 88.38 72 GLU A O 1
ATOM 566 N N . GLU A 1 73 ? -5.437 -14.426 -24.175 1.00 89.38 73 GLU A N 1
ATOM 567 C CA . GLU A 1 73 ? -4.180 -14.353 -23.427 1.00 89.38 73 GLU A CA 1
ATOM 568 C C . GLU A 1 73 ? -3.564 -12.956 -23.502 1.00 89.38 73 GLU A C 1
ATOM 570 O O . GLU A 1 73 ? -3.167 -12.391 -22.479 1.00 89.38 73 GLU A O 1
ATOM 575 N N . PHE A 1 74 ? -3.543 -12.352 -24.695 1.00 91.88 74 PHE A N 1
ATOM 576 C CA . PHE A 1 74 ? -3.072 -10.980 -24.874 1.00 91.88 74 PHE A CA 1
ATOM 577 C C . PHE A 1 74 ? -3.873 -10.008 -24.006 1.00 91.88 74 PHE A C 1
ATOM 579 O O . PHE A 1 74 ? -3.310 -9.183 -23.282 1.00 91.88 74 PHE A O 1
ATOM 586 N N . ASP A 1 75 ? -5.197 -10.127 -24.027 1.00 88.62 75 ASP A N 1
ATOM 587 C CA . ASP A 1 75 ? -6.063 -9.264 -23.239 1.00 88.62 75 ASP A CA 1
ATOM 588 C C . ASP A 1 75 ? -5.922 -9.517 -21.736 1.00 88.62 75 ASP A C 1
ATOM 590 O O . ASP A 1 75 ? -6.131 -8.606 -20.935 1.00 88.62 75 ASP A O 1
ATOM 594 N N . GLN A 1 76 ? -5.600 -10.740 -21.305 1.00 86.19 76 GLN A N 1
ATOM 595 C CA . GLN A 1 76 ? -5.337 -11.035 -19.892 1.00 86.19 76 GLN A CA 1
ATOM 596 C C . GLN A 1 76 ? -4.024 -10.386 -19.462 1.00 86.19 76 GLN A C 1
ATOM 598 O O . GLN A 1 76 ? -3.960 -9.740 -18.421 1.00 86.19 76 GLN A O 1
ATOM 603 N N . LYS A 1 77 ? -2.994 -10.482 -20.298 1.00 87.19 77 LYS A N 1
ATOM 604 C CA . LYS A 1 77 ? -1.661 -9.975 -19.987 1.00 87.19 77 LYS A CA 1
ATOM 605 C C . LYS A 1 77 ? -1.558 -8.451 -20.060 1.00 87.19 77 LYS A C 1
ATOM 607 O O . LYS A 1 77 ? -0.880 -7.848 -19.234 1.00 87.19 77 LYS A O 1
ATOM 612 N N . TYR A 1 78 ? -2.225 -7.819 -21.028 1.00 88.06 78 TYR A N 1
ATOM 613 C CA . TYR A 1 78 ? -2.027 -6.397 -21.347 1.00 88.06 78 TYR A CA 1
ATOM 614 C C . TYR A 1 78 ? -3.268 -5.514 -21.161 1.00 88.06 78 TYR A C 1
ATOM 616 O O . TYR A 1 78 ? -3.136 -4.286 -21.167 1.00 88.06 78 TYR A O 1
ATOM 624 N N . ASN A 1 79 ? -4.458 -6.097 -20.978 1.00 86.75 79 ASN A N 1
ATOM 625 C CA . ASN A 1 79 ? -5.723 -5.374 -20.784 1.00 86.75 79 ASN A CA 1
ATOM 626 C C . ASN A 1 79 ? -6.469 -5.783 -19.487 1.00 86.75 79 ASN A C 1
ATOM 628 O O . ASN A 1 79 ? -7.628 -5.401 -19.317 1.00 86.75 79 ASN A O 1
ATOM 632 N N . SER A 1 80 ? -5.839 -6.510 -18.551 1.00 78.62 80 SER A N 1
ATOM 633 C CA . SER A 1 80 ? -6.477 -7.000 -17.309 1.00 78.62 80 SER A CA 1
ATOM 634 C C . SER A 1 80 ? -7.098 -5.899 -16.456 1.00 78.62 80 SER A C 1
ATOM 636 O O . SER A 1 80 ? -8.265 -6.001 -16.093 1.00 78.62 80 SER A O 1
ATOM 638 N N . VAL A 1 81 ? -6.354 -4.827 -16.183 1.00 72.69 81 VAL A N 1
ATOM 639 C CA . VAL A 1 81 ? -6.816 -3.707 -15.343 1.00 72.69 81 VAL A CA 1
ATOM 640 C C . VAL A 1 81 ? -8.020 -3.000 -15.972 1.00 72.69 81 VAL A C 1
ATOM 642 O O . VAL A 1 81 ? -9.012 -2.733 -15.301 1.00 72.69 81 VAL A O 1
ATOM 645 N N . ALA A 1 82 ? -7.979 -2.765 -17.287 1.00 69.62 82 ALA A N 1
ATOM 646 C CA . ALA A 1 82 ? -9.101 -2.171 -18.013 1.00 69.62 82 ALA A CA 1
ATOM 647 C C . ALA A 1 82 ? -10.335 -3.092 -18.006 1.00 69.62 82 ALA A C 1
ATOM 649 O O . ALA A 1 82 ? -11.456 -2.609 -17.874 1.00 69.62 82 ALA A O 1
ATOM 650 N N . ARG A 1 83 ? -10.139 -4.417 -18.088 1.00 67.69 83 ARG A N 1
ATOM 651 C CA . ARG A 1 83 ? -11.230 -5.395 -17.963 1.00 67.69 83 ARG A CA 1
ATOM 652 C C . ARG A 1 83 ? -11.797 -5.481 -16.550 1.00 67.69 83 ARG A C 1
ATOM 654 O O . ARG A 1 83 ? -13.001 -5.653 -16.412 1.00 67.69 83 ARG A O 1
ATOM 661 N N . GLN A 1 84 ? -10.969 -5.368 -15.514 1.00 67.75 84 GLN A N 1
ATOM 662 C CA . GLN A 1 84 ? -11.437 -5.342 -14.125 1.00 67.75 84 GLN A CA 1
ATOM 663 C C . GLN A 1 84 ? -12.291 -4.101 -13.854 1.00 67.75 84 GLN A C 1
ATOM 665 O O . GLN A 1 84 ? -13.378 -4.241 -13.304 1.00 67.75 84 GLN A O 1
ATOM 670 N N . ALA A 1 85 ? -11.859 -2.926 -14.321 1.00 68.00 85 ALA A N 1
ATOM 671 C CA . ALA A 1 85 ? -12.637 -1.692 -14.211 1.00 68.00 85 ALA A CA 1
ATOM 672 C C . ALA A 1 85 ? -13.994 -1.803 -14.929 1.00 68.00 85 ALA A C 1
ATOM 674 O O . ALA A 1 85 ? -15.033 -1.538 -14.335 1.00 68.00 85 ALA A O 1
ATOM 675 N N . GLN A 1 86 ? -14.005 -2.301 -16.168 1.00 68.69 86 GLN A N 1
ATOM 676 C CA . GLN A 1 86 ? -15.249 -2.482 -16.922 1.00 68.69 86 GLN A CA 1
ATOM 677 C C . GLN A 1 86 ? -16.180 -3.539 -16.317 1.00 68.69 86 GLN A C 1
ATOM 679 O O . GLN A 1 86 ? -17.392 -3.349 -16.301 1.00 68.69 86 GLN A O 1
ATOM 684 N N . ARG A 1 87 ? -15.640 -4.648 -15.792 1.00 69.19 87 ARG A N 1
ATOM 685 C CA . ARG A 1 87 ? -16.442 -5.654 -15.078 1.00 69.19 87 ARG A CA 1
ATOM 686 C C . ARG A 1 87 ? -17.037 -5.092 -13.792 1.00 69.19 87 ARG A C 1
ATOM 688 O O . ARG A 1 87 ? -18.180 -5.413 -13.493 1.00 69.19 87 ARG A O 1
ATOM 695 N N . ALA A 1 88 ? -16.292 -4.267 -13.058 1.00 65.62 88 ALA A N 1
ATOM 696 C CA . ALA A 1 88 ? -16.792 -3.606 -11.857 1.00 65.62 88 ALA A CA 1
ATOM 697 C C . ALA A 1 88 ? -17.933 -2.632 -12.191 1.00 65.62 88 ALA A C 1
ATOM 699 O O . ALA A 1 88 ? -18.986 -2.697 -11.563 1.00 65.62 88 ALA A O 1
ATOM 700 N N . GLU A 1 89 ? -17.778 -1.814 -13.236 1.00 67.12 89 GLU A N 1
ATOM 701 C CA . GLU A 1 89 ? -18.838 -0.916 -13.714 1.00 67.12 89 GLU A CA 1
ATOM 702 C C . GLU A 1 89 ? -20.079 -1.681 -14.191 1.00 67.12 89 GLU A C 1
ATOM 704 O O . GLU A 1 89 ? -21.207 -1.325 -13.853 1.00 67.12 89 GLU A O 1
ATOM 709 N N . GLN A 1 90 ? -19.895 -2.760 -14.954 1.00 67.12 90 GLN A N 1
ATOM 710 C CA . GLN A 1 90 ? -21.002 -3.563 -15.470 1.00 67.12 90 GLN A CA 1
ATOM 711 C C . GLN A 1 90 ? -21.718 -4.338 -14.357 1.00 67.12 90 GLN A C 1
ATOM 713 O O . GLN A 1 90 ? -22.943 -4.439 -14.376 1.00 67.12 90 GLN A O 1
ATOM 718 N N . PHE A 1 91 ? -20.981 -4.838 -13.361 1.00 67.75 91 PHE A N 1
ATOM 719 C CA . PHE A 1 91 ? -21.557 -5.425 -12.153 1.00 67.75 91 PHE A CA 1
ATOM 720 C C . PHE A 1 91 ? -22.385 -4.387 -11.393 1.00 67.75 91 PHE A C 1
ATOM 722 O O . PHE A 1 91 ? -23.540 -4.648 -11.079 1.00 67.75 91 PHE A O 1
ATOM 729 N N . GLN A 1 92 ? -21.852 -3.180 -11.195 1.00 61.91 92 GLN A N 1
ATOM 730 C CA . GLN A 1 92 ? -22.555 -2.095 -10.514 1.00 61.91 92 GLN A CA 1
ATOM 731 C C . GLN A 1 92 ? -23.822 -1.645 -11.254 1.00 61.91 92 GLN A C 1
ATOM 733 O O . GLN A 1 92 ? -24.822 -1.315 -10.621 1.00 61.91 92 GLN A O 1
ATOM 738 N N . ARG A 1 93 ? -23.811 -1.686 -12.590 1.00 66.44 93 ARG A N 1
ATOM 739 C CA . ARG A 1 93 ? -24.969 -1.361 -13.434 1.00 66.44 93 ARG A CA 1
ATOM 740 C C . ARG A 1 93 ? -26.041 -2.454 -13.447 1.00 66.44 93 ARG A C 1
ATOM 742 O O . ARG A 1 93 ? -27.214 -2.141 -13.611 1.00 66.44 93 ARG A O 1
ATOM 749 N N . ASN A 1 94 ? -25.630 -3.710 -13.277 1.00 65.44 94 ASN A N 1
ATOM 750 C CA . ASN A 1 94 ? -26.501 -4.885 -13.298 1.00 65.44 94 ASN A CA 1
ATOM 751 C C . ASN A 1 94 ? -26.874 -5.388 -11.897 1.00 65.44 94 ASN A C 1
ATOM 753 O O . ASN A 1 94 ? -27.511 -6.437 -11.791 1.00 65.44 94 ASN A O 1
ATOM 757 N N . LEU A 1 95 ? -26.501 -4.673 -10.825 1.00 65.19 95 LEU A N 1
ATOM 758 C CA . LEU A 1 95 ? -27.064 -4.938 -9.507 1.00 65.19 95 LEU A CA 1
ATOM 759 C C . LEU A 1 95 ? -28.591 -4.803 -9.630 1.00 65.19 95 LEU A C 1
ATOM 761 O O . LEU A 1 95 ? -29.063 -3.735 -10.034 1.00 65.19 95 LEU A O 1
ATOM 765 N N . PRO A 1 96 ? -29.376 -5.846 -9.299 1.00 58.31 96 PRO A N 1
ATOM 766 C CA . PRO A 1 96 ? -30.819 -5.711 -9.218 1.00 58.31 96 PRO A CA 1
ATOM 767 C C . PRO A 1 96 ? -31.118 -4.538 -8.290 1.00 58.31 96 PRO A C 1
ATOM 769 O O . PRO A 1 96 ? -30.654 -4.529 -7.146 1.00 58.31 96 PRO A O 1
ATOM 772 N N . GLN A 1 97 ? -31.866 -3.543 -8.771 1.00 59.72 97 GLN A N 1
ATOM 773 C CA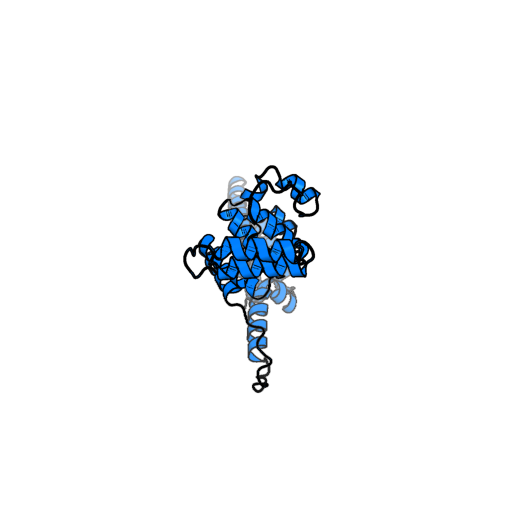 . GLN A 1 97 ? -32.469 -2.562 -7.880 1.00 59.72 97 GLN A CA 1
ATOM 774 C C . GLN A 1 97 ? -33.429 -3.348 -6.992 1.00 59.72 97 GLN A C 1
ATOM 776 O O . GLN A 1 97 ? -34.556 -3.638 -7.390 1.00 59.72 97 GLN A O 1
ATOM 781 N N . ARG A 1 98 ? -32.955 -3.783 -5.818 1.00 55.19 98 ARG A N 1
ATOM 782 C CA . ARG A 1 98 ? -33.839 -4.307 -4.783 1.00 55.19 98 ARG A CA 1
ATOM 783 C C . ARG A 1 98 ? -34.913 -3.234 -4.585 1.00 55.19 98 ARG A C 1
ATOM 785 O O . ARG A 1 98 ? -34.539 -2.088 -4.315 1.00 55.19 98 ARG A O 1
ATOM 792 N N . PRO A 1 99 ? -36.214 -3.559 -4.727 1.00 53.03 99 PRO A N 1
ATOM 793 C CA . PRO A 1 99 ? -37.256 -2.708 -4.167 1.00 53.03 99 PRO A CA 1
ATOM 794 C C . PRO A 1 99 ? -36.826 -2.409 -2.739 1.00 53.03 99 PRO A C 1
ATOM 796 O O . PRO A 1 99 ? -36.359 -3.345 -2.095 1.00 53.03 99 PRO A O 1
ATOM 799 N N . LEU A 1 100 ? -36.891 -1.146 -2.301 1.00 55.72 100 LEU A N 1
ATOM 800 C CA . LEU A 1 100 ? -36.510 -0.721 -0.951 1.00 55.72 100 LEU A CA 1
ATOM 801 C C . LEU A 1 100 ? -37.142 -1.677 0.072 1.00 55.72 100 LEU A C 1
ATOM 803 O O . LEU A 1 100 ? -38.290 -1.525 0.489 1.00 55.72 100 LEU A O 1
ATOM 807 N N . GLU A 1 101 ? -36.400 -2.717 0.418 1.00 50.34 101 GLU A N 1
ATOM 808 C CA . GLU A 1 101 ? -36.795 -3.713 1.380 1.00 50.34 101 GLU A CA 1
ATOM 809 C C . GLU A 1 101 ? -36.665 -2.962 2.687 1.00 50.34 101 GLU A C 1
ATOM 811 O O . GLU A 1 101 ? -35.558 -2.543 3.034 1.00 50.34 101 GLU A O 1
ATOM 816 N N . LYS A 1 102 ? -37.829 -2.645 3.280 1.00 54.59 102 LYS A N 1
ATOM 817 C CA . LYS A 1 102 ? -38.017 -2.033 4.603 1.00 54.59 102 LYS A CA 1
ATOM 818 C C . LYS A 1 102 ? -36.720 -2.127 5.380 1.00 54.59 102 LYS A C 1
ATOM 820 O O . LYS A 1 102 ? -36.354 -3.237 5.755 1.00 54.59 102 LYS A O 1
ATOM 825 N N . ALA A 1 103 ? -36.038 -0.989 5.514 1.00 50.00 103 ALA A N 1
ATOM 826 C CA . ALA A 1 103 ? -34.691 -0.905 6.046 1.00 50.00 103 ALA A CA 1
ATOM 827 C C . ALA A 1 103 ? -34.527 -1.887 7.211 1.00 50.00 103 ALA A C 1
ATOM 829 O O . ALA A 1 103 ? -35.002 -1.641 8.320 1.00 50.00 103 ALA A O 1
ATOM 830 N N . LEU A 1 104 ? -33.859 -3.014 6.937 1.00 52.38 104 LEU A N 1
ATOM 831 C CA . LEU A 1 104 ? -33.107 -3.709 7.967 1.00 52.38 104 LEU A CA 1
ATOM 832 C C . LEU A 1 104 ? -32.314 -2.603 8.663 1.00 52.38 104 LEU A C 1
ATOM 834 O O . LEU A 1 104 ? -31.751 -1.777 7.933 1.00 52.38 104 LEU A O 1
ATOM 838 N N . PRO A 1 105 ? -32.326 -2.511 10.005 1.00 47.78 105 PRO A N 1
ATOM 839 C CA . PRO A 1 105 ? -31.613 -1.453 10.696 1.00 47.78 105 PRO A CA 1
ATOM 840 C C . PRO A 1 105 ? -30.206 -1.430 10.121 1.00 47.78 105 PRO A C 1
ATOM 842 O O . PRO A 1 105 ? -29.474 -2.414 10.237 1.00 47.78 105 PRO A O 1
ATOM 845 N N . THR A 1 106 ? -29.881 -0.360 9.387 1.00 50.47 106 THR A N 1
ATOM 846 C CA . THR A 1 106 ? -28.545 -0.172 8.838 1.00 50.47 106 THR A CA 1
ATOM 847 C C . THR A 1 106 ? -27.625 -0.350 10.032 1.00 50.47 106 THR A C 1
ATOM 849 O O . THR A 1 106 ? -27.844 0.371 11.014 1.00 50.47 106 THR A O 1
ATOM 852 N N . PRO A 1 107 ? -26.688 -1.320 10.026 1.00 54.41 107 PRO A N 1
ATOM 853 C CA . PRO A 1 107 ? -25.741 -1.438 11.122 1.00 54.41 107 PRO A CA 1
ATOM 854 C C . PRO A 1 107 ? -25.144 -0.053 11.242 1.00 54.41 107 PRO A C 1
ATOM 856 O O . PRO A 1 107 ? -24.637 0.431 10.233 1.00 54.41 107 PRO A O 1
ATOM 859 N N . VAL A 1 108 ? -25.368 0.614 12.380 1.00 55.28 108 VAL A N 1
ATOM 860 C CA . VAL A 1 108 ? -25.067 2.033 12.587 1.00 55.28 108 VAL A CA 1
ATOM 861 C C . VAL A 1 108 ? -23.679 2.266 12.013 1.00 55.28 108 VAL A C 1
ATOM 863 O O . VAL A 1 108 ? -22.687 1.826 12.591 1.00 55.28 108 VAL A O 1
ATOM 866 N N . THR A 1 109 ? -23.609 2.813 10.796 1.00 58.19 109 THR A N 1
ATOM 867 C CA . THR A 1 109 ? -22.346 2.909 10.075 1.00 58.19 109 THR A CA 1
ATOM 868 C C . THR A 1 109 ? -21.614 4.002 10.796 1.00 58.19 109 THR A C 1
ATOM 870 O O . THR A 1 109 ? -21.920 5.169 10.578 1.00 58.19 109 THR A O 1
ATOM 873 N N . ASN A 1 110 ? -20.742 3.624 11.726 1.00 70.25 110 ASN A N 1
ATOM 874 C CA . ASN A 1 110 ? -20.016 4.569 12.542 1.00 70.25 110 ASN A CA 1
ATOM 875 C C . ASN A 1 110 ? -19.144 5.419 11.595 1.00 70.25 110 ASN A C 1
ATOM 877 O O . ASN A 1 110 ? -18.139 4.913 11.075 1.00 70.25 110 ASN A O 1
ATOM 881 N N . PRO A 1 111 ? -19.524 6.685 11.320 1.00 82.25 11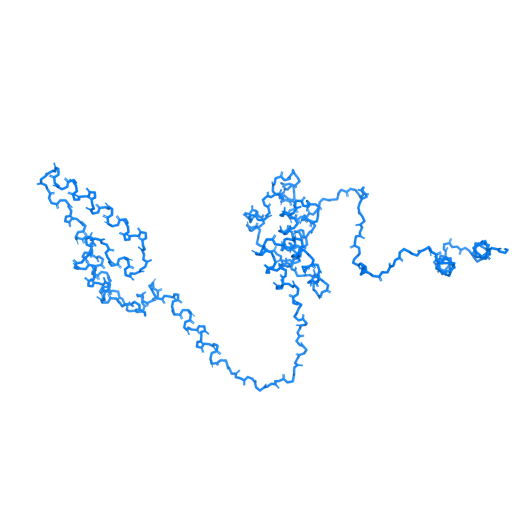1 PRO A N 1
ATOM 882 C CA . PRO A 1 111 ? -18.845 7.495 10.313 1.00 82.25 111 PRO A CA 1
ATOM 883 C C . PRO A 1 111 ? -17.421 7.843 10.760 1.00 82.25 111 PRO A C 1
ATOM 885 O O . PRO A 1 111 ? -16.573 8.184 9.936 1.00 82.25 111 PRO A O 1
ATOM 888 N N . PHE A 1 112 ? -17.132 7.700 12.057 1.00 91.25 112 PHE A N 1
ATOM 889 C CA . PHE A 1 112 ? -15.859 8.056 12.649 1.00 91.25 112 PHE A CA 1
ATOM 890 C C . PHE A 1 112 ? -14.730 7.104 12.241 1.00 91.25 112 PHE A C 1
ATOM 892 O O . PHE A 1 112 ? -13.590 7.541 12.137 1.00 91.25 112 PHE A O 1
ATOM 899 N N . LYS A 1 113 ? -15.008 5.842 11.873 1.00 93.44 113 LYS A N 1
ATOM 900 C CA . LYS A 1 113 ? -13.961 4.969 11.303 1.00 93.44 113 LYS A CA 1
ATOM 901 C C . LYS A 1 113 ? -13.439 5.518 9.975 1.00 93.44 113 LYS A C 1
ATOM 903 O O . LYS A 1 113 ? -12.230 5.602 9.772 1.00 93.44 113 LYS A O 1
ATOM 908 N N . ALA A 1 114 ? -14.344 5.874 9.064 1.00 92.94 114 ALA A N 1
ATOM 909 C CA . ALA A 1 114 ? -13.973 6.421 7.761 1.00 92.94 114 ALA A CA 1
ATOM 910 C C . ALA A 1 114 ? -13.328 7.807 7.907 1.00 92.94 114 ALA A C 1
ATOM 912 O O . ALA A 1 114 ? -12.291 8.060 7.297 1.00 92.94 114 ALA A O 1
ATOM 913 N N . SER A 1 115 ? -13.899 8.654 8.769 1.00 94.44 115 SER A N 1
ATOM 914 C CA . SER A 1 115 ? -13.357 9.976 9.098 1.00 94.44 115 SER A CA 1
ATOM 915 C C . SER A 1 115 ? -11.944 9.893 9.686 1.00 94.44 115 SER A C 1
ATOM 917 O O . SER A 1 115 ? -11.041 10.573 9.206 1.00 94.44 115 SER A O 1
ATOM 919 N N . GLY A 1 116 ? -11.697 8.977 10.628 1.00 95.81 116 GLY A N 1
ATOM 920 C CA . GLY A 1 116 ? -10.369 8.763 11.203 1.00 95.81 116 GLY A CA 1
ATOM 921 C C . GLY A 1 116 ? -9.338 8.307 10.168 1.00 95.81 116 GLY A C 1
ATOM 922 O O . GLY A 1 116 ? -8.217 8.808 10.154 1.00 95.81 116 GLY A O 1
ATOM 923 N N . VAL A 1 117 ? -9.713 7.417 9.237 1.00 95.94 117 VAL A N 1
ATOM 924 C CA . VAL A 1 117 ? -8.825 7.020 8.124 1.00 95.94 117 VAL A CA 1
ATOM 925 C C . VAL A 1 117 ? -8.517 8.204 7.208 1.00 95.94 117 VAL A C 1
ATOM 927 O O . VAL A 1 117 ? -7.395 8.310 6.716 1.00 95.94 117 VAL A O 1
ATOM 930 N N . GLN A 1 118 ? -9.495 9.074 6.956 1.00 95.50 118 GLN A N 1
ATOM 931 C CA . GLN A 1 118 ? -9.294 10.260 6.130 1.00 95.50 118 GLN A CA 1
ATOM 932 C C . GLN A 1 118 ? -8.323 11.238 6.802 1.00 95.50 118 GLN A C 1
ATOM 934 O O . GLN A 1 118 ? -7.305 11.571 6.201 1.00 95.50 118 GLN A O 1
ATOM 939 N N . LYS A 1 119 ? -8.565 11.592 8.068 1.00 96.38 119 LYS A N 1
ATOM 940 C CA . LYS A 1 119 ? -7.679 12.466 8.853 1.00 96.38 119 LYS A CA 1
ATOM 941 C C . LYS A 1 119 ? -6.261 11.913 8.968 1.00 96.38 119 LYS A C 1
ATOM 943 O O . LYS A 1 119 ? -5.295 12.646 8.794 1.00 96.38 119 LYS A O 1
ATOM 948 N N . PHE A 1 120 ? -6.123 10.597 9.142 1.00 97.06 120 PHE A N 1
ATOM 949 C CA . PHE A 1 120 ? -4.820 9.933 9.155 1.00 97.06 120 PHE A CA 1
ATOM 950 C C . PHE A 1 120 ? -4.041 10.152 7.848 1.00 97.06 120 PHE A C 1
ATOM 952 O O . PHE A 1 120 ? -2.843 10.417 7.877 1.00 97.06 120 PHE A O 1
ATOM 959 N N . LYS A 1 121 ? -4.710 10.062 6.689 1.00 95.75 121 LYS A N 1
ATOM 960 C CA . LYS A 1 121 ? -4.090 10.328 5.375 1.00 95.75 121 LYS A CA 1
ATOM 961 C C . LYS A 1 121 ? -3.761 11.804 5.164 1.00 95.75 121 LYS A C 1
ATOM 963 O O . LYS A 1 121 ? -2.857 12.115 4.395 1.00 95.75 121 LYS A O 1
ATOM 968 N N . GLU A 1 122 ? -4.504 12.685 5.822 1.00 96.38 122 GLU A N 1
ATOM 969 C CA . GLU A 1 122 ? -4.291 14.134 5.839 1.00 96.38 122 GLU A CA 1
ATOM 970 C C . GLU A 1 122 ? -3.245 14.568 6.879 1.00 96.38 122 GLU A C 1
ATOM 972 O O . GLU A 1 122 ? -3.025 15.763 7.049 1.00 96.38 122 GLU A O 1
ATOM 977 N N . TYR A 1 123 ? -2.559 13.617 7.527 1.00 95.88 123 TYR A N 1
ATOM 978 C CA . TYR A 1 123 ? -1.541 13.850 8.560 1.00 95.88 123 TYR A CA 1
ATOM 979 C C . TYR A 1 123 ? -2.086 14.472 9.864 1.00 95.88 123 TYR A C 1
ATOM 981 O O . TYR A 1 123 ? -1.310 14.806 10.758 1.00 95.88 123 TYR A O 1
ATOM 989 N N . ASP A 1 124 ? -3.411 14.571 10.019 1.00 97.12 124 ASP A N 1
ATOM 990 C CA . ASP A 1 124 ? -4.077 14.962 11.266 1.00 97.12 124 ASP A CA 1
ATOM 991 C C . ASP A 1 124 ? -4.231 13.740 12.184 1.00 97.12 124 ASP A C 1
ATOM 993 O O . ASP A 1 124 ? -5.291 13.114 12.289 1.00 97.12 124 ASP A O 1
ATOM 997 N N . TYR A 1 125 ? -3.129 13.346 12.822 1.00 96.44 125 TYR A N 1
ATOM 998 C CA . TYR A 1 125 ? -3.094 12.140 13.650 1.00 96.44 125 TYR A CA 1
ATOM 999 C C . TYR A 1 125 ? -3.888 12.284 14.951 1.00 96.44 125 TYR A C 1
ATOM 1001 O O . TYR A 1 125 ? -4.562 11.336 15.347 1.00 96.44 125 TYR A O 1
ATOM 1009 N N . GLU A 1 126 ? -3.868 13.455 15.591 1.00 96.75 126 GLU A N 1
ATOM 1010 C CA . GLU A 1 126 ? -4.660 13.722 16.802 1.00 96.75 126 GLU A CA 1
ATOM 1011 C C . GLU A 1 126 ? -6.163 13.700 16.493 1.00 96.75 126 GLU A C 1
ATOM 1013 O O . GLU A 1 126 ? -6.940 13.044 17.195 1.00 96.75 126 GLU A O 1
ATOM 1018 N N . GLY A 1 127 ? -6.589 14.326 15.390 1.00 94.12 127 GLY A N 1
ATOM 1019 C CA . GLY A 1 127 ? -7.974 14.252 14.938 1.00 94.12 127 GLY A CA 1
ATOM 1020 C C . GLY A 1 127 ? -8.384 12.839 14.521 1.00 94.12 127 GLY A C 1
ATOM 1021 O O . GLY A 1 127 ? -9.512 12.421 14.805 1.00 94.12 127 GLY A O 1
ATOM 1022 N N . ALA A 1 128 ? -7.477 12.074 13.904 1.00 97.44 128 ALA A N 1
ATOM 1023 C CA . ALA A 1 128 ? -7.701 10.665 13.593 1.00 97.44 128 ALA A CA 1
ATOM 1024 C C . ALA A 1 128 ? -7.877 9.817 14.860 1.00 97.44 128 ALA A C 1
ATOM 1026 O O . ALA A 1 128 ? -8.778 8.981 14.903 1.00 97.44 128 ALA A O 1
ATOM 1027 N N . ILE A 1 129 ? -7.069 10.045 15.904 1.00 97.31 129 ILE A N 1
ATOM 1028 C CA . ILE A 1 129 ? -7.211 9.375 17.208 1.00 97.31 129 ILE A CA 1
ATOM 1029 C C . ILE A 1 129 ? -8.598 9.648 17.790 1.00 97.31 129 ILE A C 1
ATOM 1031 O O . ILE A 1 129 ? -9.282 8.706 18.194 1.00 97.31 129 ILE A O 1
ATOM 1035 N N . GLY A 1 130 ? -9.035 10.911 17.800 1.00 93.31 130 GLY A N 1
ATOM 1036 C CA . GLY A 1 130 ? -10.355 11.290 18.307 1.00 93.31 130 GLY A CA 1
ATOM 1037 C C . GLY A 1 130 ? -11.496 10.572 17.582 1.00 93.31 130 GLY A C 1
ATOM 1038 O O . GLY A 1 130 ? -12.400 10.029 18.219 1.00 93.31 130 GLY A O 1
ATOM 1039 N N . ASP A 1 131 ? -11.430 10.502 16.254 1.00 95.00 131 ASP A N 1
ATOM 1040 C CA . ASP A 1 131 ? -12.445 9.812 15.458 1.00 95.00 131 ASP A CA 1
ATOM 1041 C C . ASP A 1 131 ? -12.377 8.288 15.626 1.00 95.00 131 ASP A C 1
ATOM 1043 O O . ASP A 1 131 ? -13.405 7.628 15.763 1.00 95.00 131 ASP A O 1
ATOM 1047 N N . PHE A 1 132 ? -11.189 7.691 15.698 1.00 96.88 132 PHE A N 1
ATOM 1048 C CA . PHE A 1 132 ? -11.089 6.257 15.954 1.00 96.88 132 PHE A CA 1
ATOM 1049 C C . PHE A 1 132 ? -11.561 5.866 17.360 1.00 96.88 132 PHE A C 1
ATOM 1051 O O . PHE A 1 132 ? -12.177 4.811 17.505 1.00 96.88 132 PHE A O 1
ATOM 1058 N N . LYS A 1 133 ? -11.357 6.702 18.388 1.00 96.00 133 LYS A N 1
ATOM 1059 C CA . LYS A 1 133 ? -11.946 6.471 19.720 1.00 96.00 133 LYS A CA 1
ATOM 1060 C C . LYS A 1 133 ? -13.475 6.432 19.647 1.00 96.00 133 LYS A C 1
ATOM 1062 O O . LYS A 1 133 ? -14.077 5.469 20.116 1.00 96.00 133 LYS A O 1
ATOM 1067 N N . LYS A 1 134 ? -14.093 7.393 18.950 1.00 92.31 134 LYS A N 1
ATOM 1068 C CA . LYS A 1 134 ? -15.543 7.384 18.679 1.00 92.31 134 LYS A CA 1
ATOM 1069 C C . LYS A 1 134 ? -15.975 6.189 17.827 1.00 92.31 134 LYS A C 1
ATOM 1071 O O . LYS A 1 134 ? -17.095 5.702 17.953 1.00 92.31 134 LYS A O 1
ATOM 1076 N N . ALA A 1 135 ? -15.101 5.687 16.953 1.00 91.56 135 ALA A N 1
ATOM 1077 C CA . ALA A 1 135 ? -15.362 4.469 16.192 1.00 91.56 135 ALA A CA 1
ATOM 1078 C C . ALA A 1 135 ? -15.511 3.240 17.107 1.00 91.56 135 ALA A C 1
ATOM 1080 O O . ALA A 1 135 ? -16.435 2.441 16.927 1.00 91.56 135 ALA A O 1
ATOM 1081 N N . LEU A 1 136 ? -14.654 3.139 18.127 1.00 90.81 136 LEU A N 1
ATOM 1082 C CA . LEU A 1 136 ? -14.691 2.061 19.118 1.00 90.81 136 LEU A CA 1
ATOM 1083 C C . LEU A 1 136 ? -15.897 2.130 20.065 1.00 90.81 136 LEU A C 1
ATOM 1085 O O . LEU A 1 136 ? -16.273 1.097 20.609 1.00 90.81 136 LEU A O 1
ATOM 1089 N N . GLU A 1 137 ? -16.543 3.288 20.233 1.00 89.56 137 GLU A N 1
ATOM 1090 C CA . GLU A 1 137 ? -17.791 3.392 21.011 1.00 89.56 137 GLU A CA 1
ATOM 1091 C C . GLU A 1 137 ? -18.932 2.569 20.395 1.00 89.56 137 GLU A C 1
ATOM 1093 O O . GLU A 1 137 ? -19.747 2.005 21.121 1.00 89.56 137 GLU A O 1
ATOM 1098 N N . ALA A 1 138 ? -18.984 2.461 19.061 1.00 86.38 138 ALA A N 1
ATOM 1099 C CA . ALA A 1 138 ? -19.981 1.616 18.396 1.00 86.38 138 ALA A CA 1
ATOM 1100 C C . ALA A 1 138 ? -19.532 0.158 18.282 1.00 86.38 138 ALA A C 1
ATOM 1102 O O . ALA A 1 138 ? -20.355 -0.750 18.381 1.00 86.38 138 ALA A O 1
ATOM 1103 N N . LYS A 1 139 ? -18.240 -0.068 18.020 1.00 87.88 139 LYS A N 1
ATOM 1104 C CA . LYS A 1 139 ? -17.678 -1.409 17.878 1.00 87.88 139 LYS A CA 1
ATOM 1105 C C . LYS A 1 139 ? -16.276 -1.469 18.473 1.00 87.88 139 LYS A C 1
ATOM 1107 O O . LYS A 1 139 ? -15.286 -1.219 17.787 1.00 87.88 139 LYS A O 1
ATOM 1112 N N . TYR A 1 140 ? -16.214 -1.819 19.754 1.00 91.00 140 TYR A N 1
ATOM 1113 C CA . TYR A 1 140 ? -14.956 -1.906 20.492 1.00 91.00 140 TYR A CA 1
ATOM 1114 C C . TYR A 1 140 ? -14.055 -3.038 19.986 1.00 91.00 140 TYR A C 1
ATOM 1116 O O . TYR A 1 140 ? -12.845 -2.910 20.001 1.00 91.00 140 TYR A O 1
ATOM 1124 N N . ASP A 1 141 ? -14.621 -4.136 19.495 1.00 90.50 141 ASP A N 1
ATOM 1125 C CA . ASP A 1 141 ? -13.885 -5.304 19.004 1.00 90.50 141 ASP A CA 1
ATOM 1126 C C . ASP A 1 141 ? -13.469 -5.188 17.524 1.00 90.50 141 ASP A C 1
ATOM 1128 O O . ASP A 1 141 ? -13.255 -6.198 16.862 1.00 90.50 141 ASP A O 1
ATOM 1132 N N . ASP A 1 142 ? -13.384 -3.978 16.954 1.00 93.38 142 ASP A N 1
ATOM 1133 C CA . ASP A 1 142 ? -12.942 -3.787 15.567 1.00 93.38 142 ASP A CA 1
ATOM 1134 C C . ASP A 1 142 ? -11.400 -3.825 15.469 1.00 93.38 142 ASP A C 1
ATOM 1136 O O . ASP A 1 142 ? -10.731 -2.839 15.815 1.00 93.38 142 ASP A O 1
ATOM 1140 N N . PRO A 1 143 ? -10.800 -4.917 14.948 1.00 93.88 143 PRO A N 1
ATOM 1141 C CA . PRO A 1 143 ? -9.346 -5.061 14.899 1.00 93.88 143 PRO A CA 1
ATOM 1142 C C . PRO A 1 143 ? -8.677 -4.003 14.016 1.00 93.88 143 PRO A C 1
ATOM 1144 O O . PRO A 1 143 ? -7.559 -3.573 14.297 1.00 93.88 143 PRO A O 1
ATOM 1147 N N . ALA A 1 144 ? -9.352 -3.540 12.958 1.00 95.44 144 ALA A N 1
ATOM 1148 C CA . ALA A 1 144 ? -8.790 -2.553 12.043 1.00 95.44 144 ALA A CA 1
ATOM 1149 C C . ALA A 1 144 ? -8.767 -1.149 12.663 1.00 95.44 144 ALA A C 1
ATOM 1151 O O . ALA A 1 144 ? -7.820 -0.400 12.435 1.00 95.44 144 ALA A O 1
ATOM 1152 N N . VAL A 1 145 ? -9.786 -0.788 13.453 1.00 96.12 145 VAL A N 1
ATOM 1153 C CA . VAL A 1 145 ? -9.799 0.492 14.184 1.00 96.12 145 VAL A CA 1
ATOM 1154 C C . VAL A 1 145 ? -8.699 0.508 15.240 1.00 96.12 145 VAL A C 1
ATOM 1156 O O . VAL A 1 145 ? -7.955 1.481 15.327 1.00 96.12 145 VAL A O 1
ATOM 1159 N N . HIS A 1 146 ? -8.535 -0.586 15.983 1.00 97.19 146 HIS A N 1
ATOM 1160 C CA . HIS A 1 146 ? -7.441 -0.732 16.938 1.00 97.19 146 HIS A CA 1
ATOM 1161 C C . HIS A 1 146 ? -6.056 -0.654 16.283 1.00 97.19 146 HIS A C 1
ATOM 1163 O O . HIS A 1 146 ? -5.195 0.079 16.766 1.00 97.19 146 HIS A O 1
ATOM 1169 N N . PHE A 1 147 ? -5.847 -1.324 15.147 1.00 97.94 147 PHE A N 1
ATOM 1170 C CA . PHE A 1 147 ? -4.586 -1.223 14.408 1.00 97.94 147 PHE A CA 1
ATOM 1171 C C . PHE A 1 147 ? -4.307 0.212 13.933 1.00 97.94 147 PHE A C 1
ATOM 1173 O O . PHE A 1 147 ? -3.184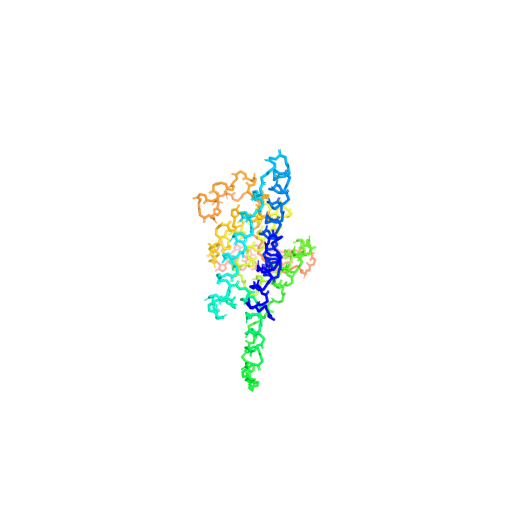 0.707 14.054 1.00 97.94 147 PHE A O 1
ATOM 1180 N N . ASN A 1 148 ? -5.328 0.907 13.425 1.00 97.75 148 ASN A N 1
ATOM 1181 C CA . ASN A 1 148 ? -5.182 2.293 12.990 1.00 97.75 148 ASN A CA 1
ATOM 1182 C C . ASN A 1 148 ? -4.893 3.236 14.169 1.00 97.75 148 ASN A C 1
ATOM 1184 O O . ASN A 1 148 ? -4.055 4.118 14.024 1.00 97.75 148 ASN A O 1
ATOM 1188 N N . LEU A 1 149 ? -5.504 3.024 15.341 1.00 97.94 149 LEU A N 1
ATOM 1189 C CA . LEU A 1 149 ? -5.157 3.760 16.563 1.00 97.94 149 LEU A CA 1
ATOM 1190 C C . LEU A 1 149 ? -3.704 3.541 16.965 1.00 97.94 149 LEU A C 1
ATOM 1192 O O . LEU A 1 149 ? -3.022 4.509 17.279 1.00 97.94 149 LEU A O 1
ATOM 1196 N N . ALA A 1 150 ? -3.214 2.300 16.919 1.00 97.44 150 ALA A N 1
ATOM 1197 C CA . ALA A 1 150 ? -1.811 2.012 17.205 1.00 97.44 150 ALA A CA 1
ATOM 1198 C C . ALA A 1 150 ? -0.869 2.753 16.243 1.00 97.44 150 ALA A C 1
ATOM 1200 O O . ALA A 1 150 ? 0.117 3.347 16.677 1.00 97.44 150 ALA A O 1
ATOM 1201 N N . CYS A 1 151 ? -1.208 2.780 14.949 1.00 98.25 151 CYS A N 1
ATOM 1202 C CA . CYS A 1 151 ? -0.485 3.566 13.952 1.00 98.25 151 CYS A CA 1
ATOM 1203 C C . CYS A 1 151 ? -0.498 5.065 14.278 1.00 98.25 151 CYS A C 1
ATOM 1205 O O . CYS A 1 151 ? 0.561 5.688 14.270 1.00 98.25 151 CYS A O 1
ATOM 1207 N N . SER A 1 152 ? -1.667 5.640 14.576 1.00 97.88 152 SER A N 1
ATOM 1208 C CA . SER A 1 152 ? -1.780 7.064 14.906 1.00 97.88 152 SER A CA 1
ATOM 1209 C C . SER A 1 152 ? -0.994 7.412 16.167 1.00 97.88 152 SER A C 1
ATOM 1211 O O . SER A 1 152 ? -0.258 8.389 16.164 1.00 97.88 152 SER A O 1
ATOM 1213 N N . TYR A 1 153 ? -1.097 6.592 17.219 1.00 97.94 153 TYR A N 1
ATOM 1214 C CA . TYR A 1 153 ? -0.371 6.798 18.472 1.00 97.94 153 TYR A CA 1
ATOM 1215 C C . TYR A 1 153 ? 1.141 6.695 18.311 1.00 97.94 153 TYR A C 1
ATOM 1217 O O . TYR A 1 153 ? 1.863 7.494 18.895 1.00 97.94 153 TYR A O 1
ATOM 1225 N N . SER A 1 154 ? 1.622 5.765 17.487 1.00 97.75 154 SER A N 1
ATOM 1226 C CA . SER A 1 154 ? 3.044 5.668 17.158 1.00 97.75 154 SER A CA 1
ATOM 1227 C C . SER A 1 154 ? 3.542 6.911 16.405 1.00 97.75 154 SER A C 1
ATOM 1229 O O . SER A 1 154 ? 4.635 7.389 16.683 1.00 97.75 154 SER A O 1
ATOM 1231 N N . LEU A 1 155 ? 2.735 7.483 15.504 1.00 96.50 155 LEU A N 1
ATOM 1232 C CA . LEU A 1 155 ? 3.091 8.705 14.766 1.00 96.50 155 LEU A CA 1
ATOM 1233 C C . LEU A 1 155 ? 3.097 9.975 15.624 1.00 96.50 155 LEU A C 1
ATOM 1235 O O . LEU A 1 155 ? 3.799 10.920 15.280 1.00 96.50 155 LEU A O 1
ATOM 1239 N N . VAL A 1 156 ? 2.346 9.996 16.728 1.00 96.56 156 VAL A N 1
ATOM 1240 C CA . VAL A 1 156 ? 2.419 11.059 17.749 1.00 96.56 156 VAL A CA 1
ATOM 1241 C C . VAL A 1 156 ? 3.320 10.679 18.930 1.00 96.56 156 VAL A C 1
ATOM 1243 O O . VAL A 1 156 ? 3.237 11.296 19.988 1.00 96.56 156 VAL A O 1
ATOM 1246 N N . GLU A 1 157 ? 4.151 9.645 18.762 1.00 96.06 157 GLU A N 1
ATOM 1247 C CA . GLU A 1 157 ? 5.161 9.194 19.728 1.00 96.06 157 GLU A CA 1
ATOM 1248 C C . GLU A 1 157 ? 4.605 8.827 21.119 1.00 96.06 157 GLU A C 1
ATOM 1250 O O . GLU A 1 157 ? 5.254 8.989 22.150 1.00 96.06 157 GLU A O 1
ATOM 1255 N N . ARG A 1 158 ? 3.377 8.295 21.170 1.00 93.00 158 ARG A N 1
ATOM 1256 C CA . ARG A 1 158 ? 2.743 7.805 22.403 1.00 93.00 158 ARG A CA 1
ATOM 1257 C C . ARG A 1 158 ? 2.852 6.285 22.499 1.00 93.00 158 ARG A C 1
ATOM 1259 O O . ARG A 1 158 ? 1.974 5.554 22.037 1.00 93.00 158 ARG A O 1
ATOM 1266 N N . THR A 1 159 ? 3.923 5.821 23.138 1.00 90.50 159 THR A N 1
ATOM 1267 C CA . THR A 1 159 ? 4.303 4.401 23.241 1.00 90.50 159 THR A CA 1
ATOM 1268 C C . THR A 1 159 ? 3.242 3.516 23.898 1.00 90.50 159 THR A C 1
ATOM 1270 O O . THR A 1 159 ? 2.793 2.537 23.299 1.00 90.50 159 THR A O 1
ATOM 1273 N N . ASP A 1 160 ? 2.798 3.861 25.109 1.00 89.62 160 ASP A N 1
ATOM 1274 C CA . ASP A 1 160 ? 1.871 3.028 25.887 1.00 89.62 160 ASP A CA 1
ATOM 1275 C C . ASP A 1 160 ? 0.518 2.795 25.181 1.00 89.62 160 ASP A C 1
ATOM 1277 O O . ASP A 1 160 ? 0.123 1.634 25.005 1.00 89.62 160 ASP A O 1
ATOM 1281 N N . PRO A 1 161 ? -0.195 3.843 24.708 1.00 92.50 161 PRO A N 1
ATOM 1282 C CA . PRO A 1 161 ? -1.436 3.659 23.957 1.00 92.50 161 PRO A CA 1
ATOM 1283 C C . PRO A 1 161 ? -1.243 2.901 22.639 1.00 92.50 161 PRO A C 1
ATOM 1285 O O . PRO A 1 161 ? -2.128 2.139 22.236 1.00 92.50 161 PRO A O 1
ATOM 1288 N N . ALA A 1 162 ? -0.095 3.076 21.973 1.00 95.56 162 ALA A N 1
ATOM 1289 C CA . ALA A 1 162 ? 0.210 2.362 20.739 1.00 95.56 162 ALA A CA 1
ATOM 1290 C C . ALA A 1 162 ? 0.305 0.848 20.980 1.00 95.56 162 ALA A C 1
ATOM 1292 O O . ALA A 1 162 ? -0.402 0.084 20.319 1.00 95.56 162 ALA A O 1
ATOM 1293 N N . PHE A 1 163 ? 1.091 0.408 21.971 1.00 93.06 163 PHE A N 1
ATOM 1294 C CA . PHE A 1 163 ? 1.180 -1.011 22.338 1.00 93.06 163 PHE A CA 1
ATOM 1295 C C . PHE A 1 163 ? -0.159 -1.578 22.816 1.00 93.06 163 PHE A C 1
ATOM 1297 O O . PHE A 1 163 ? -0.520 -2.700 22.446 1.00 93.06 163 PHE A O 1
ATOM 1304 N N . PHE A 1 164 ? -0.927 -0.808 23.594 1.00 93.06 164 PHE A N 1
ATOM 1305 C CA . PHE A 1 164 ? -2.253 -1.222 24.054 1.00 93.06 164 PHE A CA 1
ATOM 1306 C C . PHE A 1 164 ? -3.189 -1.542 22.884 1.00 93.06 164 PHE A C 1
ATOM 1308 O O . PHE A 1 164 ? -3.756 -2.636 22.814 1.00 93.06 164 PHE A O 1
ATOM 1315 N N . HIS A 1 165 ? -3.341 -0.616 21.936 1.00 95.75 165 HIS A N 1
ATOM 1316 C CA . HIS A 1 165 ? -4.241 -0.828 20.808 1.00 95.75 165 HIS A CA 1
ATOM 1317 C C . HIS A 1 165 ? -3.708 -1.849 19.806 1.00 95.75 165 HIS A C 1
ATOM 1319 O O . HIS A 1 165 ? -4.504 -2.575 19.217 1.00 95.75 165 HIS A O 1
ATOM 1325 N N . LEU A 1 166 ? -2.390 -1.987 19.666 1.00 95.50 166 LEU A N 1
ATOM 1326 C CA . LEU A 1 166 ? -1.797 -3.031 18.834 1.00 95.50 166 LEU A CA 1
ATOM 1327 C C . LEU A 1 166 ? -2.069 -4.428 19.411 1.00 95.50 166 LEU A C 1
ATOM 1329 O O . LEU A 1 166 ? -2.475 -5.327 18.677 1.00 95.50 166 LEU A O 1
ATOM 1333 N N . THR A 1 167 ? -1.966 -4.576 20.737 1.00 93.88 167 THR A N 1
ATOM 1334 C CA . THR A 1 167 ? -2.363 -5.799 21.459 1.00 93.88 167 THR A CA 1
ATOM 1335 C C . THR A 1 167 ? -3.837 -6.122 21.216 1.00 93.88 167 THR A C 1
ATOM 1337 O O . THR A 1 167 ? -4.192 -7.257 20.902 1.00 93.88 167 THR A O 1
ATOM 1340 N N . LYS A 1 168 ? -4.720 -5.119 21.332 1.00 93.00 168 LYS A N 1
ATOM 1341 C CA . LYS A 1 168 ? -6.159 -5.295 21.084 1.00 93.00 168 LYS A CA 1
ATOM 1342 C C . LYS A 1 168 ? -6.458 -5.660 19.635 1.00 93.00 168 LYS A C 1
ATOM 1344 O O . LYS A 1 168 ? -7.302 -6.518 19.407 1.00 93.00 168 LYS A O 1
ATOM 1349 N N . ALA A 1 169 ? -5.755 -5.067 18.672 1.00 95.44 169 ALA A N 1
ATOM 1350 C CA . ALA A 1 169 ? -5.911 -5.408 17.265 1.00 95.44 169 ALA A CA 1
ATOM 1351 C C . ALA A 1 169 ? -5.660 -6.904 17.040 1.00 95.44 169 ALA A C 1
ATOM 1353 O O . ALA A 1 169 ? -6.521 -7.589 16.490 1.00 95.44 169 ALA A O 1
ATOM 1354 N N . VAL A 1 170 ? -4.528 -7.422 17.529 1.00 92.25 170 VAL A N 1
ATOM 1355 C CA . VAL A 1 170 ? -4.181 -8.848 17.416 1.00 92.25 170 VAL A CA 1
ATOM 1356 C C . VAL A 1 170 ? -5.191 -9.720 18.165 1.00 92.25 170 VAL A C 1
ATOM 1358 O O . VAL A 1 170 ? -5.696 -10.689 17.603 1.00 92.25 170 VAL A O 1
ATOM 1361 N N . HIS A 1 171 ? -5.566 -9.336 19.389 1.00 90.38 171 HIS A N 1
ATOM 1362 C CA . HIS A 1 171 ? -6.567 -10.049 20.188 1.00 90.38 171 HIS A CA 1
ATOM 1363 C C . HIS A 1 171 ? -7.925 -10.182 19.477 1.00 90.38 171 HIS A C 1
ATOM 1365 O O . HIS A 1 171 ? -8.547 -11.239 19.541 1.00 90.38 171 HIS A O 1
ATOM 1371 N N . PHE A 1 172 ? -8.367 -9.143 18.764 1.00 89.81 172 PHE A N 1
ATOM 1372 C CA . PHE A 1 172 ? -9.619 -9.145 17.999 1.00 89.81 172 PHE A CA 1
ATOM 1373 C C . PHE A 1 172 ? -9.483 -9.699 16.569 1.00 89.81 172 PHE A C 1
ATOM 1375 O O . PHE A 1 172 ? -10.402 -9.563 15.761 1.00 89.81 172 PHE A O 1
ATOM 1382 N N . GLY A 1 173 ? -8.363 -10.351 16.243 1.00 89.69 173 GLY A N 1
ATOM 1383 C CA . GLY A 1 173 ? -8.198 -11.089 14.988 1.00 89.69 173 GLY A CA 1
ATOM 1384 C C . GLY A 1 173 ? -7.481 -10.330 13.874 1.00 89.69 173 GLY A C 1
ATOM 1385 O O . GLY A 1 173 ? -7.638 -10.672 12.701 1.00 89.69 173 GLY A O 1
ATOM 1386 N N . PHE A 1 174 ? -6.687 -9.308 14.194 1.00 92.19 174 PHE A N 1
ATOM 1387 C CA . PHE A 1 174 ? -5.733 -8.750 13.238 1.00 92.19 174 PHE A CA 1
ATOM 1388 C C . PHE A 1 174 ? -4.582 -9.743 13.009 1.00 92.19 174 PHE A C 1
ATOM 1390 O O . PHE A 1 174 ? -3.794 -9.999 13.915 1.00 92.19 174 PHE A O 1
ATOM 1397 N N . VAL A 1 175 ? -4.489 -10.300 11.798 1.00 90.38 175 VAL A N 1
ATOM 1398 C CA . VAL A 1 175 ? -3.543 -11.385 11.449 1.00 90.38 175 VAL A CA 1
ATOM 1399 C C . VAL A 1 175 ? -2.381 -10.945 10.552 1.00 90.38 175 VAL A C 1
ATOM 1401 O O . VAL A 1 175 ? -1.522 -11.753 10.209 1.00 90.38 175 VAL A O 1
ATOM 1404 N N . ASP A 1 176 ? -2.348 -9.678 10.140 1.00 91.44 176 ASP A N 1
ATOM 1405 C CA . ASP A 1 176 ? -1.328 -9.146 9.229 1.00 91.44 176 ASP A CA 1
ATOM 1406 C C . ASP A 1 176 ? -0.069 -8.717 10.007 1.00 91.44 176 ASP A C 1
ATOM 1408 O O . ASP A 1 176 ? 0.218 -7.532 10.182 1.00 91.44 176 ASP A O 1
ATOM 1412 N N . PHE A 1 177 ? 0.655 -9.701 10.549 1.00 91.88 177 PHE A N 1
ATOM 1413 C CA . PHE A 1 177 ? 1.856 -9.479 11.365 1.00 91.88 177 PHE A CA 1
ATOM 1414 C C . PHE A 1 177 ? 2.998 -8.824 10.578 1.00 91.88 177 PHE A C 1
ATOM 1416 O O . PHE A 1 177 ? 3.696 -7.968 11.119 1.00 91.88 177 PHE A O 1
ATOM 1423 N N . ASP A 1 178 ? 3.116 -9.134 9.282 1.00 92.00 178 ASP A N 1
ATOM 1424 C CA . ASP A 1 178 ? 4.056 -8.466 8.372 1.00 92.00 178 ASP A CA 1
ATOM 1425 C C . ASP A 1 178 ? 3.831 -6.948 8.371 1.00 92.00 178 ASP A C 1
ATOM 1427 O O . ASP A 1 178 ? 4.768 -6.153 8.475 1.00 92.00 178 ASP A O 1
ATOM 1431 N N . LYS A 1 179 ? 2.564 -6.521 8.372 1.00 92.25 179 LYS A N 1
ATOM 1432 C CA . LYS A 1 179 ? 2.222 -5.107 8.487 1.00 92.25 179 LYS A CA 1
ATOM 1433 C C . LYS A 1 179 ? 2.593 -4.516 9.849 1.00 92.25 179 LYS A C 1
ATOM 1435 O O . LYS A 1 179 ? 2.975 -3.352 9.900 1.00 92.25 179 LYS A O 1
ATOM 1440 N N . ILE A 1 180 ? 2.550 -5.266 10.948 1.00 91.94 180 ILE A N 1
ATOM 1441 C CA . ILE A 1 180 ? 3.028 -4.763 12.250 1.00 91.94 180 ILE A CA 1
ATOM 1442 C C . ILE A 1 180 ? 4.542 -4.486 12.205 1.00 91.94 180 ILE A C 1
ATOM 1444 O O . ILE A 1 180 ? 5.012 -3.451 12.688 1.00 91.94 180 ILE A O 1
ATOM 1448 N N . GLU A 1 181 ? 5.303 -5.374 11.572 1.00 89.69 181 GLU A N 1
ATOM 1449 C CA . GLU A 1 181 ? 6.763 -5.289 11.488 1.00 89.69 181 GLU A CA 1
ATOM 1450 C C . GLU A 1 181 ? 7.255 -4.252 10.473 1.00 89.69 181 GLU A C 1
ATOM 1452 O O . GLU A 1 181 ? 8.275 -3.608 10.707 1.00 89.69 181 GLU A O 1
ATOM 1457 N N . ASN A 1 182 ? 6.514 -4.021 9.387 1.00 92.50 182 ASN A N 1
ATOM 1458 C CA . ASN A 1 182 ? 7.005 -3.223 8.261 1.00 92.50 182 ASN A CA 1
ATOM 1459 C C . ASN A 1 182 ? 6.259 -1.899 8.036 1.00 92.50 182 ASN A C 1
ATOM 1461 O O . ASN A 1 182 ? 6.770 -1.010 7.351 1.00 92.50 182 ASN A O 1
ATOM 1465 N N . HIS A 1 183 ? 5.066 -1.698 8.611 1.00 95.31 183 HIS A N 1
ATOM 1466 C CA . HIS A 1 183 ? 4.284 -0.489 8.335 1.00 95.31 183 HIS A CA 1
ATOM 1467 C C . HIS A 1 183 ? 4.975 0.773 8.860 1.00 95.31 183 HIS A C 1
ATOM 1469 O O . HIS A 1 183 ? 5.355 0.843 10.031 1.00 95.31 183 HIS A O 1
ATOM 1475 N N . GLN A 1 184 ? 5.104 1.795 8.010 1.00 94.94 184 GLN A N 1
ATOM 1476 C CA . GLN A 1 184 ? 5.881 3.007 8.306 1.00 94.94 184 GLN A CA 1
ATOM 1477 C C . GLN A 1 184 ? 5.382 3.758 9.546 1.00 94.94 184 GLN A C 1
ATOM 1479 O O . GLN A 1 184 ? 6.192 4.215 10.342 1.00 94.94 184 GLN A O 1
ATOM 1484 N N . ALA A 1 185 ? 4.065 3.810 9.765 1.00 96.25 185 ALA A N 1
ATOM 1485 C CA . ALA A 1 185 ? 3.485 4.478 10.935 1.00 96.25 185 ALA A CA 1
ATOM 1486 C C . ALA A 1 185 ? 3.936 3.886 12.281 1.00 96.25 185 ALA A C 1
ATOM 1488 O O . ALA A 1 185 ? 3.935 4.582 13.288 1.00 96.25 185 ALA A O 1
ATOM 1489 N N . LEU A 1 186 ? 4.345 2.614 12.295 1.00 96.75 186 LEU A N 1
ATOM 1490 C CA . LEU A 1 186 ? 4.819 1.912 13.489 1.00 96.75 186 LEU A CA 1
ATOM 1491 C C . LEU A 1 186 ? 6.349 1.976 13.649 1.00 96.75 186 LEU A C 1
ATOM 1493 O O . LEU A 1 186 ? 6.900 1.293 14.506 1.00 96.75 186 LEU A O 1
ATOM 1497 N N . ALA A 1 187 ? 7.051 2.778 12.837 1.00 95.00 187 ALA A N 1
ATOM 1498 C CA . ALA A 1 187 ? 8.509 2.882 12.901 1.00 95.00 187 ALA A CA 1
ATOM 1499 C C . ALA A 1 187 ? 9.001 3.336 14.281 1.00 95.00 187 ALA A C 1
ATOM 1501 O O . ALA A 1 187 ? 9.908 2.709 14.816 1.00 95.00 187 ALA A O 1
ATOM 1502 N N . TYR A 1 188 ? 8.359 4.347 14.877 1.00 95.19 188 TYR A N 1
ATOM 1503 C CA . TYR A 1 188 ? 8.662 4.802 16.238 1.00 95.19 188 TYR A CA 1
ATOM 1504 C C . TYR A 1 188 ? 8.466 3.692 17.279 1.00 95.19 188 TYR A C 1
ATOM 1506 O O . TYR A 1 188 ? 9.303 3.499 18.157 1.00 95.19 188 TYR A O 1
ATOM 1514 N N . LEU A 1 189 ? 7.389 2.909 17.164 1.00 93.56 189 LEU A N 1
ATOM 1515 C CA . LEU A 1 189 ? 7.137 1.810 18.095 1.00 93.56 189 LEU A CA 1
ATOM 1516 C C . LEU A 1 189 ? 8.231 0.734 18.025 1.00 93.56 189 LEU A C 1
ATOM 1518 O O . LEU A 1 189 ? 8.598 0.164 19.046 1.00 93.56 189 LEU A O 1
ATOM 1522 N N . ARG A 1 190 ? 8.800 0.499 16.837 1.00 94.56 190 ARG A N 1
ATOM 1523 C CA . ARG A 1 190 ? 9.894 -0.463 16.621 1.00 94.56 190 ARG A CA 1
ATOM 1524 C C . ARG A 1 190 ? 11.249 -0.013 17.154 1.00 94.56 190 ARG A C 1
ATOM 1526 O O . ARG A 1 190 ? 12.132 -0.852 17.296 1.00 94.56 190 ARG A O 1
ATOM 1533 N N . THR A 1 191 ? 11.431 1.275 17.445 1.00 93.75 191 THR A N 1
ATOM 1534 C CA . THR A 1 191 ? 12.656 1.759 18.099 1.00 93.75 191 THR A CA 1
ATOM 1535 C C . THR A 1 191 ? 12.604 1.618 19.617 1.00 93.75 191 THR A C 1
ATOM 1537 O O . THR A 1 191 ? 13.626 1.820 20.269 1.00 93.75 191 THR A O 1
ATOM 1540 N N . GLN A 1 192 ? 11.440 1.290 20.189 1.00 94.06 192 GLN A N 1
ATOM 1541 C CA . GLN A 1 192 ? 11.286 1.121 21.632 1.00 94.06 192 GLN A CA 1
ATOM 1542 C C . GLN A 1 192 ? 11.914 -0.208 22.086 1.00 94.06 192 GLN A C 1
ATOM 1544 O O . GLN A 1 192 ? 11.746 -1.225 21.401 1.00 94.06 192 GLN A O 1
ATOM 1549 N N . PRO A 1 193 ? 12.624 -0.240 23.228 1.00 90.69 193 PRO A N 1
ATOM 1550 C CA . PRO A 1 193 ? 13.303 -1.448 23.702 1.00 90.69 193 PRO A CA 1
ATOM 1551 C C . PRO A 1 193 ? 12.335 -2.611 23.977 1.00 90.69 193 PRO A C 1
ATOM 1553 O O . PRO A 1 193 ? 12.693 -3.773 23.784 1.00 90.69 193 PRO A O 1
ATOM 1556 N N . GLU A 1 194 ? 11.093 -2.314 24.353 1.00 88.38 194 GLU A N 1
ATOM 1557 C CA . GLU A 1 194 ? 10.050 -3.294 24.661 1.00 88.38 194 GLU A CA 1
ATOM 1558 C C . GLU A 1 194 ? 9.499 -3.992 23.408 1.00 88.38 194 GLU A C 1
ATOM 1560 O O . GLU A 1 194 ? 8.867 -5.045 23.515 1.00 88.38 194 GLU A O 1
ATOM 1565 N N . PHE A 1 195 ? 9.733 -3.448 22.205 1.00 90.62 195 PHE A N 1
ATOM 1566 C CA . PHE A 1 195 ? 9.133 -3.969 20.973 1.00 90.62 195 PHE A CA 1
ATOM 1567 C C . PHE A 1 195 ? 9.581 -5.400 20.655 1.00 90.62 195 PHE A C 1
ATOM 1569 O O . PHE A 1 195 ? 8.771 -6.233 20.249 1.00 90.62 195 PHE A O 1
ATOM 1576 N N . LEU A 1 196 ? 10.862 -5.714 20.864 1.00 88.06 196 LEU A N 1
ATOM 1577 C CA . LEU A 1 196 ? 11.396 -7.057 20.607 1.00 88.06 196 LEU A CA 1
ATOM 1578 C C . LEU A 1 196 ? 10.731 -8.106 21.500 1.00 88.06 196 LEU A C 1
ATOM 1580 O O . LEU A 1 196 ? 10.383 -9.198 21.046 1.00 88.06 196 LEU A O 1
ATOM 1584 N N . GLU A 1 197 ? 10.537 -7.766 22.771 1.00 85.94 197 GLU A N 1
ATOM 1585 C CA . GLU A 1 197 ? 9.870 -8.645 23.721 1.00 85.94 197 GLU A CA 1
ATOM 1586 C C . GLU A 1 197 ? 8.382 -8.771 23.377 1.00 85.94 197 GLU A C 1
ATOM 1588 O O . GLU A 1 197 ? 7.839 -9.875 23.371 1.00 85.94 197 GLU A O 1
ATOM 1593 N N . PHE A 1 198 ? 7.744 -7.662 22.997 1.00 86.62 198 PHE A N 1
ATOM 1594 C CA . PHE A 1 198 ? 6.350 -7.622 22.565 1.00 86.62 198 PHE A CA 1
ATOM 1595 C C . PHE A 1 198 ? 6.081 -8.572 21.389 1.00 86.62 198 PHE A C 1
ATOM 1597 O O . PHE A 1 198 ? 5.122 -9.344 21.434 1.00 86.62 198 PHE A O 1
ATOM 1604 N N . VAL A 1 199 ? 6.957 -8.594 20.379 1.00 88.44 199 VAL A N 1
ATOM 1605 C CA . VAL A 1 199 ? 6.879 -9.554 19.261 1.00 88.44 199 VAL A CA 1
ATOM 1606 C C . VAL A 1 199 ? 7.086 -10.988 19.754 1.00 88.44 199 VAL A C 1
ATOM 1608 O O . VAL A 1 199 ? 6.297 -11.874 19.424 1.00 88.44 199 VAL A O 1
ATOM 1611 N N . LYS A 1 200 ? 8.105 -11.226 20.593 1.00 85.81 200 LYS A N 1
ATOM 1612 C CA . LYS A 1 200 ? 8.412 -12.558 21.142 1.00 85.81 200 LYS A CA 1
ATOM 1613 C C . LYS A 1 200 ? 7.242 -13.154 21.932 1.00 85.81 200 LYS A C 1
ATOM 1615 O O . LYS A 1 200 ? 7.050 -14.367 21.902 1.00 85.81 200 LYS A O 1
ATOM 1620 N N . ASN A 1 201 ? 6.453 -12.314 22.600 1.00 85.06 201 ASN A N 1
ATOM 1621 C CA . ASN A 1 201 ? 5.275 -12.717 23.369 1.00 85.06 201 ASN A CA 1
ATOM 1622 C C . ASN A 1 201 ? 3.978 -12.769 22.540 1.00 85.06 201 ASN A C 1
ATOM 1624 O O . ASN A 1 201 ? 2.882 -12.813 23.100 1.00 85.06 201 ASN A O 1
ATOM 1628 N N . GLY A 1 202 ? 4.074 -12.744 21.207 1.00 84.50 202 GLY A N 1
ATOM 1629 C CA . GLY A 1 202 ? 2.911 -12.823 20.324 1.00 84.50 202 GLY A CA 1
ATOM 1630 C C . GLY A 1 202 ? 2.019 -11.584 20.391 1.00 84.50 202 GLY A C 1
ATOM 1631 O O . GLY A 1 202 ? 0.798 -11.708 20.317 1.00 84.50 202 GLY A O 1
ATOM 1632 N N . TYR A 1 203 ? 2.622 -10.399 20.534 1.00 87.56 203 TYR A N 1
ATOM 1633 C CA . TYR A 1 203 ? 1.944 -9.100 20.592 1.00 87.56 203 TYR A CA 1
ATOM 1634 C C . TYR A 1 203 ? 1.006 -8.951 21.801 1.00 87.56 203 TYR A C 1
ATOM 1636 O O . TYR A 1 203 ? -0.035 -8.297 21.725 1.00 87.56 203 TYR A O 1
ATOM 1644 N N . GLN A 1 204 ? 1.379 -9.557 22.930 1.00 77.31 204 GLN A N 1
ATOM 1645 C CA . GLN A 1 204 ? 0.704 -9.401 24.219 1.00 77.31 204 GLN A CA 1
ATOM 1646 C C . GLN A 1 204 ? 1.473 -8.416 25.108 1.00 77.31 204 GLN A C 1
ATOM 1648 O O . GLN A 1 204 ? 2.704 -8.421 25.132 1.00 77.31 204 GLN A O 1
ATOM 1653 N N . ARG A 1 205 ? 0.758 -7.563 25.854 1.00 67.06 205 ARG A N 1
ATOM 1654 C CA . ARG A 1 205 ? 1.390 -6.612 26.783 1.00 67.06 205 ARG A CA 1
ATOM 1655 C C . ARG A 1 205 ? 2.001 -7.350 27.980 1.00 67.06 205 ARG A C 1
ATOM 1657 O O . ARG A 1 205 ? 1.376 -8.247 28.543 1.00 67.06 205 ARG A O 1
ATOM 1664 N N . PHE A 1 206 ? 3.177 -6.903 28.415 1.00 53.66 206 PHE A N 1
ATOM 1665 C CA . PHE A 1 206 ? 3.769 -7.291 29.694 1.00 53.66 206 PHE A CA 1
ATOM 1666 C C . PHE A 1 206 ? 2.950 -6.745 30.862 1.00 53.66 206 PHE A C 1
ATOM 1668 O O . PHE A 1 206 ? 2.514 -5.593 30.848 1.00 53.66 206 PHE A O 1
ATOM 1675 N N . GLY A 1 207 ? 2.776 -7.567 31.895 1.00 47.44 207 GLY A N 1
ATOM 1676 C CA . GLY A 1 207 ? 2.371 -7.094 33.210 1.00 47.44 207 GLY A CA 1
ATOM 1677 C C . GLY A 1 207 ? 3.518 -6.319 33.845 1.00 47.44 207 GLY A C 1
ATOM 1678 O O . GLY A 1 207 ? 4.289 -6.880 34.616 1.00 47.44 207 GLY A O 1
ATOM 1679 N N . THR A 1 208 ? 3.640 -5.033 33.534 1.00 37.84 208 THR A N 1
ATOM 1680 C CA . THR A 1 208 ? 4.254 -4.102 34.477 1.00 37.84 208 THR A CA 1
ATOM 1681 C C . THR A 1 208 ? 3.254 -3.877 35.618 1.00 37.84 208 THR A C 1
ATOM 1683 O O . THR A 1 208 ? 2.063 -3.683 35.353 1.00 37.84 208 THR A O 1
ATOM 1686 N N . PRO A 1 209 ? 3.675 -3.948 36.899 1.00 31.58 209 PRO A N 1
ATOM 1687 C CA . PRO A 1 209 ? 2.820 -3.544 38.007 1.00 31.58 209 PRO A CA 1
ATOM 1688 C C . PRO A 1 209 ? 2.328 -2.114 37.754 1.00 31.58 209 PRO A C 1
ATOM 1690 O O . PRO A 1 209 ? 3.108 -1.294 37.261 1.00 31.58 209 PRO A O 1
ATOM 1693 N N . PRO A 1 210 ? 1.061 -1.799 38.067 1.00 38.62 210 PRO A N 1
ATOM 1694 C CA . PRO A 1 210 ? 0.489 -0.492 37.793 1.00 38.62 210 PRO A CA 1
ATOM 1695 C C . PRO A 1 210 ? 1.124 0.561 38.703 1.00 38.62 210 PRO A C 1
ATOM 1697 O O . PRO A 1 210 ? 0.602 0.885 39.766 1.00 38.62 210 PRO A O 1
ATOM 1700 N N . THR A 1 211 ? 2.236 1.145 38.271 1.00 36.47 211 THR A N 1
ATOM 1701 C CA . THR A 1 211 ? 2.673 2.439 38.784 1.00 36.47 211 THR A CA 1
ATOM 1702 C C . THR A 1 211 ? 1.986 3.506 37.940 1.00 36.47 211 THR A C 1
ATOM 1704 O O . THR A 1 211 ? 2.500 3.952 36.923 1.00 36.47 211 THR A O 1
ATOM 1707 N N . ALA A 1 212 ? 0.773 3.846 38.374 1.00 46.59 212 ALA A N 1
ATOM 1708 C CA . ALA A 1 212 ? 0.078 5.101 38.105 1.00 46.59 212 ALA A CA 1
ATOM 1709 C C . ALA A 1 212 ? -0.028 5.565 36.637 1.00 46.59 212 ALA A C 1
ATOM 1711 O O . ALA A 1 212 ? 0.526 6.598 36.290 1.00 46.59 212 ALA A O 1
ATOM 1712 N N . VAL A 1 213 ? -0.876 4.914 35.833 1.00 35.72 213 VAL A N 1
ATOM 1713 C CA . VAL A 1 213 ? -1.818 5.636 34.956 1.00 35.72 213 VAL A CA 1
ATOM 1714 C C . VAL A 1 213 ? -3.132 4.864 34.943 1.00 35.72 213 VAL A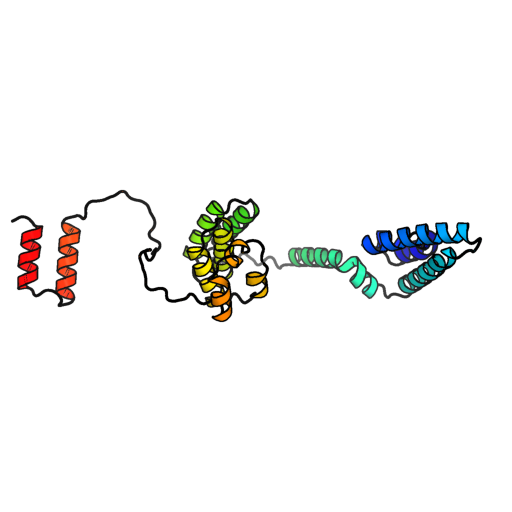 C 1
ATOM 1716 O O . VAL A 1 213 ? -3.168 3.638 34.869 1.00 35.72 213 VAL A O 1
ATOM 1719 N N . GLN A 1 214 ? -4.194 5.632 35.119 1.00 33.09 214 GLN A N 1
ATOM 1720 C CA . GLN A 1 214 ? -5.570 5.234 35.333 1.00 33.09 214 GLN A CA 1
ATOM 1721 C C . GLN A 1 214 ? -6.088 4.328 34.211 1.00 33.09 214 GLN A C 1
ATOM 1723 O O . GLN A 1 214 ? -5.806 4.535 33.032 1.00 33.09 214 GLN A O 1
ATOM 1728 N N . GLU A 1 215 ? -6.915 3.356 34.588 1.00 35.91 215 GLU A N 1
ATOM 1729 C CA . GLU A 1 215 ? -7.914 2.801 33.685 1.00 35.91 215 GLU A CA 1
ATOM 1730 C C . GLU A 1 215 ? -8.802 3.961 33.208 1.00 35.91 215 GLU A C 1
ATOM 1732 O O . GLU A 1 215 ? -9.741 4.363 33.897 1.00 35.91 215 GLU A O 1
ATOM 1737 N N . GLU A 1 216 ? -8.502 4.521 32.033 1.00 37.41 216 GLU A N 1
ATOM 1738 C CA . GLU A 1 216 ? -9.443 5.344 31.276 1.00 37.41 216 GLU A CA 1
ATOM 1739 C C . GLU A 1 216 ? -10.620 4.447 30.866 1.00 37.41 216 GLU A C 1
ATOM 1741 O O . GLU A 1 216 ? -10.705 3.913 29.758 1.00 37.41 216 GLU A O 1
ATOM 1746 N N . LYS A 1 217 ? -11.565 4.270 31.793 1.00 33.91 217 LYS A N 1
ATOM 1747 C CA . LYS A 1 217 ? -12.966 4.115 31.423 1.00 33.91 217 LYS A CA 1
ATOM 1748 C C . LYS A 1 217 ? -13.319 5.323 30.564 1.00 33.91 217 LYS A C 1
ATOM 1750 O O . LYS A 1 217 ? -13.140 6.455 31.005 1.00 33.91 217 LYS A O 1
ATOM 1755 N N . LEU A 1 218 ? -13.843 5.065 29.366 1.00 39.06 218 LEU A N 1
ATOM 1756 C CA . LEU A 1 218 ? -14.598 6.048 28.602 1.00 39.06 218 LEU A CA 1
ATOM 1757 C C . LEU A 1 218 ? -15.655 6.667 29.526 1.00 39.06 218 LEU A C 1
ATOM 1759 O O . LEU A 1 218 ? -16.687 6.055 29.800 1.00 39.06 218 LEU A O 1
ATOM 1763 N N . VAL A 1 219 ? -15.384 7.870 30.014 1.00 32.91 219 VAL A N 1
ATOM 1764 C CA . VAL A 1 219 ? -16.385 8.755 30.586 1.00 32.91 219 VAL A CA 1
ATOM 1765 C C . VAL A 1 219 ? -16.408 9.964 29.678 1.00 32.91 219 VAL A C 1
ATOM 1767 O O . VAL A 1 219 ? -15.409 10.655 29.505 1.00 32.91 219 VAL A O 1
ATOM 1770 N N . MET A 1 220 ? -17.561 10.143 29.044 1.00 33.69 220 MET A N 1
ATOM 1771 C CA . MET A 1 220 ? -17.914 11.339 28.305 1.00 33.69 220 MET A CA 1
ATOM 1772 C C . MET A 1 220 ? -17.676 12.547 29.207 1.00 33.69 220 MET A C 1
ATOM 1774 O O . MET A 1 220 ? -18.325 12.702 30.242 1.00 33.69 220 MET A O 1
ATOM 1778 N N . GLU A 1 221 ? -16.724 13.381 28.819 1.00 32.09 221 GLU A N 1
ATOM 1779 C CA . GLU A 1 221 ? -16.475 14.652 29.469 1.00 32.09 221 GLU A CA 1
ATOM 1780 C C . GLU A 1 221 ? -17.504 15.658 28.948 1.00 32.09 221 GLU A C 1
ATOM 1782 O O . GLU A 1 221 ? -17.386 16.182 27.843 1.00 32.09 221 GLU A O 1
ATOM 1787 N N . ASP A 1 222 ? -18.547 15.885 29.745 1.00 33.78 222 ASP A N 1
ATOM 1788 C CA . ASP A 1 222 ? -19.169 17.202 29.860 1.00 33.78 222 ASP A CA 1
ATOM 1789 C C . ASP A 1 222 ? -19.827 17.345 31.242 1.00 33.78 222 ASP A C 1
ATOM 1791 O O . ASP A 1 222 ? -20.978 16.943 31.439 1.00 33.78 222 ASP A O 1
ATOM 1795 N N . LYS A 1 223 ? -19.066 17.859 32.225 1.00 29.62 223 LYS A N 1
ATOM 1796 C CA . LYS A 1 223 ? -19.500 18.864 33.223 1.00 29.62 223 LYS A CA 1
ATOM 1797 C C . LYS A 1 223 ? -18.440 19.126 34.308 1.00 29.62 223 LYS A C 1
ATOM 1799 O O . LYS A 1 223 ? -17.640 18.248 34.613 1.00 29.62 223 LYS A O 1
ATOM 1804 N N . PRO A 1 224 ? -18.428 20.346 34.880 1.00 36.16 224 PRO A N 1
ATOM 1805 C CA . PRO A 1 224 ? -17.300 20.895 35.624 1.00 36.16 224 PRO A CA 1
ATOM 1806 C C . PRO A 1 224 ? -17.156 20.271 37.014 1.00 36.16 224 PRO A C 1
ATOM 1808 O O . PRO A 1 224 ? -18.139 19.802 37.590 1.00 36.16 224 PRO A O 1
ATOM 1811 N N . GLN A 1 225 ? -15.926 20.331 37.536 1.00 42.50 225 GLN A N 1
ATOM 1812 C CA . GLN A 1 225 ? -15.526 20.031 38.916 1.00 42.50 225 GLN A CA 1
ATOM 1813 C C . GLN A 1 225 ? -16.664 20.306 39.916 1.00 42.50 225 GLN A C 1
ATOM 1815 O O . GLN A 1 225 ? -17.040 21.458 40.137 1.00 42.50 225 GLN A O 1
ATOM 1820 N N . ARG A 1 226 ? -17.228 19.247 40.509 1.00 39.06 226 ARG A N 1
ATOM 1821 C CA . ARG A 1 226 ? -18.153 19.343 41.643 1.00 39.06 226 ARG A CA 1
ATOM 1822 C C . ARG A 1 226 ? -17.521 18.676 42.849 1.00 39.06 226 ARG A C 1
ATOM 1824 O O . ARG A 1 226 ? -17.144 17.511 42.792 1.00 39.06 226 ARG A O 1
ATOM 1831 N N . GLU A 1 227 ? -17.427 19.445 43.921 1.00 47.59 227 GLU A N 1
ATOM 1832 C CA . GLU A 1 227 ? -17.248 18.969 45.286 1.00 47.59 227 GLU A CA 1
ATOM 1833 C C . GLU A 1 227 ? -18.239 17.817 45.546 1.00 47.59 227 GLU A C 1
ATOM 1835 O O . GLU A 1 227 ? -19.433 17.954 45.256 1.00 47.59 227 GLU A O 1
ATOM 1840 N N . GLU A 1 228 ? -17.747 16.667 46.023 1.00 53.94 228 GLU A N 1
ATOM 1841 C CA . GLU A 1 228 ? -18.583 15.497 46.334 1.00 53.94 228 GLU A CA 1
ATOM 1842 C C . GLU A 1 228 ? -19.752 15.930 47.226 1.00 53.94 228 GLU A C 1
ATOM 1844 O O . GLU A 1 228 ? -19.569 16.455 48.327 1.00 53.94 228 GLU A O 1
ATOM 1849 N N . THR A 1 229 ? -20.978 15.756 46.734 1.00 69.94 229 THR A N 1
ATOM 1850 C CA . THR A 1 229 ? -22.158 16.300 47.416 1.00 69.94 229 THR A CA 1
ATOM 1851 C C . THR A 1 229 ? -22.493 15.407 48.616 1.00 69.94 229 THR A C 1
ATOM 1853 O O . THR A 1 229 ? -22.383 14.187 48.520 1.00 69.94 229 THR A O 1
ATOM 1856 N N . LEU A 1 230 ? -22.967 15.966 49.737 1.00 68.44 230 LEU A N 1
ATOM 1857 C CA . LEU A 1 230 ? -23.343 15.201 50.949 1.00 68.44 230 LEU A CA 1
ATOM 1858 C C . LEU A 1 230 ? -24.228 13.972 50.658 1.00 68.44 230 LEU A C 1
ATOM 1860 O O . LEU A 1 230 ? -24.108 12.931 51.300 1.00 68.44 230 LEU A O 1
ATOM 1864 N N . LEU A 1 231 ? -25.089 14.073 49.643 1.00 71.56 231 LEU A N 1
ATOM 1865 C CA . LEU A 1 231 ? -25.954 12.985 49.196 1.00 71.56 231 LEU A CA 1
ATOM 1866 C C . LEU A 1 231 ? -25.171 11.772 48.654 1.00 71.56 231 LEU A C 1
ATOM 1868 O O . LEU A 1 231 ? -25.573 10.632 48.882 1.00 71.56 231 LEU A O 1
ATOM 1872 N N . GLU A 1 232 ? -24.049 11.995 47.970 1.00 75.62 232 GLU A N 1
ATOM 1873 C CA . GLU A 1 232 ? -23.183 10.926 47.457 1.00 75.62 232 GLU A CA 1
ATOM 1874 C C . GLU A 1 232 ? -22.422 10.227 48.585 1.00 75.62 232 GLU A C 1
ATOM 1876 O O . GLU A 1 232 ? -22.312 8.999 48.581 1.00 75.62 232 GLU A O 1
ATOM 1881 N N . GLN A 1 233 ? -21.985 10.978 49.600 1.00 80.75 233 GLN A N 1
ATOM 1882 C CA . GLN A 1 233 ? -21.359 10.408 50.796 1.00 80.75 233 GLN A CA 1
ATOM 1883 C C . GLN A 1 233 ? -22.338 9.502 51.559 1.00 80.75 233 GLN A C 1
ATOM 1885 O O . GLN A 1 233 ? -21.987 8.377 51.920 1.00 80.75 233 GLN A O 1
ATOM 1890 N N . ILE A 1 234 ? -23.595 9.929 51.718 1.00 82.19 234 ILE A N 1
ATOM 1891 C CA . ILE A 1 234 ? -24.651 9.118 52.348 1.00 82.19 234 ILE A CA 1
ATOM 1892 C C . ILE A 1 234 ? -24.953 7.862 51.517 1.00 82.19 234 ILE A C 1
ATOM 1894 O O . ILE A 1 234 ? -25.069 6.763 52.064 1.00 82.19 234 ILE A O 1
ATOM 1898 N N . LYS A 1 235 ? -25.023 7.990 50.186 1.00 84.94 235 LYS A N 1
ATOM 1899 C CA . LYS A 1 235 ? -25.248 6.848 49.287 1.00 84.94 235 LYS A CA 1
ATOM 1900 C C . LYS A 1 235 ? -24.141 5.797 49.421 1.00 84.94 235 LYS A C 1
ATOM 1902 O O . LYS A 1 235 ? -24.436 4.608 49.529 1.00 84.94 235 LYS A O 1
ATOM 1907 N N . ARG A 1 236 ? -22.878 6.229 49.489 1.00 83.12 236 ARG A N 1
ATOM 1908 C CA . ARG A 1 236 ? -21.715 5.346 49.663 1.00 83.12 236 ARG A CA 1
ATOM 1909 C C . ARG A 1 236 ? -21.734 4.613 51.006 1.00 83.12 236 ARG A C 1
ATOM 1911 O O . ARG A 1 236 ? -21.451 3.417 51.043 1.00 83.12 236 ARG A O 1
ATOM 1918 N N . LEU A 1 237 ? -22.101 5.294 52.092 1.00 85.44 237 LEU A N 1
ATOM 1919 C CA . LEU A 1 237 ? -22.268 4.660 53.404 1.00 85.44 237 LEU A CA 1
ATOM 1920 C C . LEU A 1 237 ? -23.346 3.563 53.362 1.00 85.44 237 LEU A C 1
ATOM 1922 O O . LEU A 1 237 ? -23.140 2.476 53.903 1.00 85.44 237 LEU A O 1
ATOM 1926 N N . GLY A 1 238 ? -24.454 3.806 52.652 1.00 83.56 238 GLY A N 1
ATOM 1927 C CA . GLY A 1 238 ? -25.521 2.817 52.475 1.00 83.56 238 GLY A CA 1
ATOM 1928 C C . GLY A 1 238 ? -25.065 1.593 51.677 1.00 83.56 238 GLY A C 1
ATOM 1929 O O . GLY A 1 238 ? -25.415 0.462 52.014 1.00 83.56 238 GLY A O 1
ATOM 1930 N N . GLU A 1 239 ? -24.230 1.791 50.654 1.00 85.94 239 GLU A N 1
ATOM 1931 C CA . GLU A 1 239 ? -23.631 0.694 49.887 1.00 85.94 239 GLU A CA 1
ATOM 1932 C C . GLU A 1 239 ? -22.654 -0.149 50.719 1.00 85.94 239 GLU A C 1
ATOM 1934 O O . GLU A 1 239 ? -22.649 -1.373 50.587 1.00 85.94 239 GLU A O 1
ATOM 1939 N N . LEU A 1 240 ? -21.846 0.475 51.584 1.00 86.50 240 LEU A N 1
ATOM 1940 C CA . LEU A 1 240 ? -20.914 -0.233 52.474 1.00 86.50 240 LEU A CA 1
ATOM 1941 C C . LEU A 1 240 ? -21.650 -1.102 53.496 1.00 86.50 240 LEU A C 1
ATOM 1943 O O . LEU A 1 240 ? -21.263 -2.247 53.731 1.00 86.50 240 LEU A O 1
ATOM 1947 N N . ARG A 1 241 ? -22.756 -0.591 54.034 1.00 86.19 241 ARG A N 1
ATOM 1948 C CA . ARG A 1 241 ? -23.646 -1.343 54.916 1.00 86.19 241 ARG A CA 1
ATOM 1949 C C . ARG A 1 241 ? -24.318 -2.514 54.201 1.00 86.19 241 ARG A C 1
ATOM 1951 O O . ARG A 1 241 ? -24.278 -3.636 54.689 1.00 86.19 241 ARG A O 1
ATOM 1958 N N . ASN A 1 242 ? -24.871 -2.289 53.007 1.00 78.31 242 ASN A N 1
ATOM 1959 C CA . ASN A 1 242 ? -25.516 -3.353 52.225 1.00 78.31 242 ASN A CA 1
ATOM 1960 C C . ASN A 1 242 ? -24.529 -4.461 51.809 1.00 78.31 242 ASN A C 1
ATOM 1962 O O . ASN A 1 242 ? -24.934 -5.599 51.593 1.00 78.31 242 ASN A O 1
ATOM 1966 N N . LYS A 1 243 ? -23.234 -4.137 51.706 1.00 84.69 243 LYS A N 1
ATOM 1967 C CA . LYS A 1 243 ? -22.147 -5.097 51.457 1.00 84.69 243 LYS A CA 1
ATOM 1968 C C . LYS A 1 243 ? -21.651 -5.805 52.726 1.00 84.69 243 LYS A C 1
ATOM 1970 O O . LYS A 1 243 ? -20.740 -6.620 52.626 1.00 84.69 243 LYS A O 1
ATOM 1975 N N . GLY A 1 244 ? -22.207 -5.490 53.898 1.00 81.12 244 GLY A N 1
ATOM 1976 C CA . GLY A 1 244 ? -21.788 -6.047 55.187 1.00 81.12 244 GLY A CA 1
ATOM 1977 C C . GLY A 1 244 ? -20.412 -5.568 55.660 1.00 81.12 244 GLY A C 1
ATOM 1978 O O . GLY A 1 244 ? -19.847 -6.157 56.573 1.00 81.12 244 GLY A O 1
ATOM 1979 N N . ILE A 1 245 ? -19.862 -4.523 55.031 1.00 84.31 245 ILE A N 1
ATOM 1980 C CA . ILE A 1 245 ? -18.567 -3.922 55.393 1.00 84.31 245 ILE A CA 1
ATOM 1981 C C . ILE A 1 245 ? -18.734 -2.996 56.603 1.00 84.31 245 ILE A C 1
ATOM 1983 O O . ILE A 1 245 ? -17.789 -2.779 57.353 1.00 84.31 245 ILE A O 1
ATOM 1987 N N . LEU A 1 246 ? -19.939 -2.454 56.778 1.00 80.25 246 LEU A N 1
ATOM 1988 C CA . LEU A 1 246 ? -20.299 -1.565 57.869 1.00 80.25 246 LEU A CA 1
ATOM 1989 C C . LEU A 1 246 ? -21.464 -2.174 58.646 1.00 80.25 246 LEU A C 1
ATOM 1991 O O . LEU A 1 246 ? -22.468 -2.566 58.046 1.00 80.25 246 LEU A O 1
ATOM 1995 N N . THR A 1 247 ? -21.339 -2.241 59.967 1.00 84.69 247 THR A N 1
ATOM 1996 C CA . THR A 1 247 ? -22.457 -2.620 60.842 1.00 84.69 247 THR A CA 1
ATOM 1997 C C . THR A 1 247 ? -23.513 -1.504 60.869 1.00 84.69 247 THR A C 1
ATOM 1999 O O . THR A 1 247 ? -23.218 -0.348 60.554 1.00 84.69 247 THR A O 1
ATOM 2002 N N . GLU A 1 248 ? -24.762 -1.816 61.237 1.00 83.00 248 GLU A N 1
ATOM 2003 C CA . GLU A 1 248 ? -25.828 -0.795 61.333 1.00 83.00 248 GLU A CA 1
ATOM 2004 C C . GLU A 1 248 ? -25.464 0.329 62.316 1.00 83.00 248 GLU A C 1
ATOM 2006 O O . GLU A 1 248 ? -25.745 1.501 62.070 1.00 83.00 248 GLU A O 1
ATOM 2011 N N . GLU A 1 249 ? -24.768 -0.008 63.399 1.00 85.50 249 GLU A N 1
ATOM 2012 C CA . GLU A 1 249 ? -24.322 0.949 64.413 1.00 85.50 249 GLU A CA 1
ATOM 2013 C C . GLU A 1 249 ? -23.276 1.922 63.844 1.00 85.50 249 GLU A C 1
ATOM 2015 O O . GLU A 1 249 ? -23.400 3.141 63.990 1.00 85.50 249 GLU A O 1
ATOM 2020 N N . GLU A 1 250 ? -22.282 1.409 63.116 1.00 85.31 250 GLU A N 1
ATOM 2021 C CA . GLU A 1 250 ? -21.248 2.230 62.480 1.00 85.31 250 GLU A CA 1
ATOM 2022 C C . GLU A 1 250 ? -21.806 3.080 61.330 1.00 85.31 250 GLU A C 1
ATOM 2024 O O . GLU A 1 250 ? -21.380 4.222 61.132 1.00 85.31 250 GLU A O 1
ATOM 2029 N N . TYR A 1 251 ? -22.793 2.556 60.599 1.00 88.31 251 TYR A N 1
ATOM 2030 C CA . TYR A 1 251 ? -23.506 3.293 59.560 1.00 88.31 251 TYR A CA 1
ATOM 2031 C C . TYR A 1 251 ? -24.214 4.523 60.124 1.00 88.31 251 TYR A C 1
ATOM 2033 O O . TYR A 1 251 ? -24.074 5.619 59.574 1.00 88.31 251 TYR A O 1
ATOM 2041 N N . VAL A 1 252 ? -24.917 4.377 61.248 1.00 85.06 252 VAL A N 1
ATOM 2042 C CA . VAL A 1 252 ? -25.606 5.493 61.908 1.00 85.06 252 VAL A CA 1
ATOM 2043 C C . VAL A 1 252 ? -24.610 6.558 62.376 1.00 85.06 252 VAL A C 1
ATOM 2045 O O . VAL A 1 252 ? -24.834 7.747 62.139 1.00 85.06 252 VAL A O 1
ATOM 2048 N N . VAL A 1 253 ? -23.482 6.155 62.970 1.00 88.38 253 VAL A N 1
ATOM 2049 C CA . VAL A 1 253 ? -22.444 7.088 63.448 1.00 88.38 253 VAL A CA 1
ATOM 2050 C C . VAL A 1 253 ? -21.815 7.871 62.295 1.00 88.38 253 VAL A C 1
ATOM 2052 O O . VAL A 1 253 ? -21.694 9.096 62.373 1.00 88.38 253 VAL A O 1
ATOM 2055 N N . GLN A 1 254 ? -21.435 7.194 61.209 1.00 82.12 254 GLN A N 1
ATOM 2056 C CA . GLN A 1 254 ? -20.805 7.862 60.068 1.00 82.12 254 GLN A CA 1
ATOM 2057 C C . GLN A 1 254 ? -21.789 8.751 59.307 1.00 82.12 254 GLN A C 1
ATOM 2059 O O . GLN A 1 254 ? -21.429 9.860 58.918 1.00 82.12 254 GLN A O 1
ATOM 2064 N N . THR A 1 255 ? -23.045 8.323 59.168 1.00 82.44 255 THR A N 1
ATOM 2065 C CA . THR A 1 255 ? -24.089 9.129 58.521 1.00 82.44 255 THR A CA 1
ATOM 2066 C C . THR A 1 255 ? -24.378 10.394 59.327 1.00 82.44 255 THR A C 1
ATOM 2068 O O . THR A 1 255 ? -24.475 11.480 58.759 1.00 82.44 255 THR A O 1
ATOM 2071 N N . LYS A 1 256 ? -24.432 10.288 60.660 1.00 86.75 256 LYS A N 1
ATOM 2072 C CA . LYS A 1 256 ? -24.602 11.437 61.555 1.00 86.75 256 LYS A CA 1
ATOM 2073 C C . LYS A 1 256 ? -23.429 12.422 61.461 1.00 86.75 256 LYS A C 1
ATOM 2075 O O . LYS A 1 256 ? -23.646 13.623 61.338 1.00 86.75 256 LYS A O 1
ATOM 2080 N N . LYS A 1 257 ? -22.194 11.907 61.415 1.00 84.94 257 LYS A N 1
ATOM 2081 C CA . LYS A 1 257 ? -20.974 12.714 61.248 1.00 84.94 257 LYS A CA 1
ATOM 2082 C C . LYS A 1 257 ? -20.947 13.475 59.918 1.00 84.94 257 LYS A C 1
ATOM 2084 O O . LYS A 1 257 ? -20.529 14.627 59.893 1.00 84.94 257 LYS A O 1
ATOM 2089 N N . VAL A 1 258 ? -21.404 12.847 58.833 1.00 82.88 258 VAL A N 1
ATOM 2090 C CA . VAL A 1 258 ? -21.514 13.472 57.502 1.00 82.88 258 VAL A CA 1
ATOM 2091 C C . VAL A 1 258 ? -22.623 14.529 57.463 1.00 82.88 258 VAL A C 1
ATOM 2093 O O . VAL A 1 258 ? -22.463 15.559 56.819 1.00 82.88 258 VAL A O 1
ATOM 2096 N N . LEU A 1 259 ? -23.724 14.322 58.188 1.00 80.19 259 LEU A N 1
ATOM 2097 C CA . LEU A 1 259 ? -24.839 15.272 58.277 1.00 80.19 259 LEU A CA 1
ATOM 2098 C C . LEU A 1 259 ? -24.577 16.470 59.210 1.00 80.19 259 LEU A C 1
ATOM 2100 O O . LEU A 1 259 ? -25.437 17.343 59.311 1.00 80.19 259 LEU A O 1
ATOM 2104 N N . GLY A 1 260 ? -23.412 16.533 59.865 1.00 73.25 260 GLY A N 1
ATOM 2105 C CA . GLY A 1 260 ? -22.984 17.688 60.660 1.00 73.25 260 GLY A CA 1
ATOM 2106 C C . GLY A 1 260 ? -23.804 17.959 61.929 1.00 73.25 260 GLY A C 1
ATOM 2107 O O . GLY A 1 260 ? -23.803 19.099 62.387 1.00 73.25 260 GLY A O 1
ATOM 2108 N N . ASN A 1 261 ? -24.479 16.944 62.490 1.00 53.78 261 ASN A N 1
ATOM 2109 C CA . ASN A 1 261 ? -25.322 17.042 63.697 1.00 53.78 261 ASN A CA 1
ATOM 2110 C C . ASN A 1 261 ? -24.864 16.122 64.835 1.00 53.78 261 ASN A C 1
ATOM 2112 O O . ASN A 1 261 ? -24.403 14.996 64.549 1.00 53.78 261 ASN A O 1
#

Sequence (261 aa):
MRKKSIAGFFALVMGVFGLHHFYLNNRKRGILYFAATVLLFIISINKDAPIVLIMGLVATIDAMVLFSMPTEEFDQKYNSVARQAQRAEQFQRNLPQRPLEKALPTPVTNPFKASGVQKFKEYDYEGAIGDFKKALEAKYDDPAVHFNLACSYSLVERTDPAFFHLTKAVHFGFVDFDKIENHQALAYLRTQPEFLEFVKNGYQRFGTPPTAVQEEKLVMEDKPQREETLLEQIKRLGELRNKGILTEEEYVVQTKKVLGN

Secondary structure (DSSP, 8-state):
---HHHHHHHHHHHGGGTHHHHHTT-HHHHHHHHHHHHHHHHHHHHTTS-TTHHHHHHHHHHHHHHHHS-HHHHHHHHHHHHHHHHHHHHHHHHS---------------HHHHHHHHHHHTT-HHHHHHHHHHHHHH-TT-HHHHHHHHHHHHHTT-HHHHHHHHHHHHHTT---HHHHHH-GGGHHHHTSTHHHHHHHTTSPPP-----S----------S---PPPHHHHHHHHHHHHHTTSS-HHHHHHHHHHHTT-